Protein AF-A0A099L408-F1 (afdb_monomer)

Structure (mmCIF, N/CA/C/O backbone):
data_AF-A0A099L408-F1
#
_entry.id   AF-A0A099L408-F1
#
loop_
_atom_site.group_PDB
_atom_site.id
_atom_site.type_symbol
_atom_site.label_atom_id
_atom_site.label_alt_id
_atom_site.label_comp_id
_atom_site.label_asym_id
_atom_site.label_entity_id
_atom_site.label_seq_id
_atom_site.pdbx_PDB_ins_code
_atom_site.Cartn_x
_atom_site.Cartn_y
_atom_site.Cartn_z
_atom_site.occupancy
_atom_site.B_iso_or_equiv
_atom_site.auth_seq_id
_atom_site.auth_comp_id
_atom_site.auth_asym_id
_atom_site.auth_atom_id
_atom_site.pdbx_PDB_model_num
ATOM 1 N N . MET A 1 1 ? -39.340 -9.618 -31.036 1.00 50.22 1 MET A N 1
ATOM 2 C CA . MET A 1 1 ? -39.644 -10.259 -29.737 1.00 50.22 1 MET A CA 1
ATOM 3 C C . MET A 1 1 ? -39.497 -9.197 -28.669 1.00 50.22 1 MET A C 1
ATOM 5 O O . MET A 1 1 ? -38.422 -8.624 -28.552 1.00 50.22 1 MET A O 1
ATOM 9 N N . SER A 1 2 ? -40.602 -8.794 -28.045 1.00 60.97 2 SER A N 1
ATOM 10 C CA . SER A 1 2 ? -40.676 -7.548 -27.280 1.00 60.97 2 SER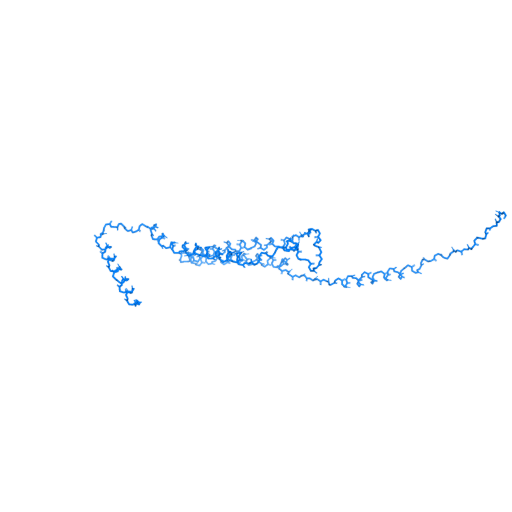 A CA 1
ATOM 11 C C . SER A 1 2 ? -40.118 -7.710 -25.864 1.00 60.97 2 SER A C 1
ATOM 13 O O . SER A 1 2 ? -40.412 -8.675 -25.169 1.00 60.97 2 SER A O 1
ATOM 15 N N . PHE A 1 3 ? -39.362 -6.706 -25.420 1.00 67.00 3 PHE A N 1
ATOM 16 C CA . PHE A 1 3 ? -38.877 -6.509 -24.046 1.00 67.00 3 PHE A CA 1
ATOM 17 C C . PHE A 1 3 ? -39.976 -6.717 -22.977 1.00 67.00 3 PHE A C 1
ATOM 19 O O . PHE A 1 3 ? -39.719 -7.227 -21.890 1.00 67.00 3 PHE A O 1
ATOM 26 N N . TRP A 1 4 ? -41.232 -6.430 -23.337 1.00 54.38 4 TRP A N 1
ATOM 27 C CA . TRP A 1 4 ? -42.428 -6.672 -22.527 1.00 54.38 4 TRP A CA 1
ATOM 28 C C . TRP A 1 4 ? -42.697 -8.149 -22.189 1.00 54.38 4 TRP A C 1
ATOM 30 O O . TRP A 1 4 ? -43.247 -8.426 -21.127 1.00 54.38 4 TRP A O 1
ATOM 40 N N . GLN A 1 5 ? -42.282 -9.095 -23.037 1.00 67.44 5 GLN A N 1
ATOM 41 C CA . GLN A 1 5 ? -42.415 -10.535 -22.778 1.00 67.44 5 GLN A CA 1
ATOM 42 C C . GLN A 1 5 ? -41.385 -11.042 -21.753 1.00 67.44 5 GLN A C 1
ATOM 44 O O . GLN A 1 5 ? -41.682 -11.946 -20.977 1.00 67.44 5 GLN A O 1
ATOM 49 N N . ALA A 1 6 ? -40.193 -10.437 -21.704 1.00 62.91 6 ALA A N 1
ATOM 50 C CA . ALA A 1 6 ? -39.161 -10.789 -20.728 1.00 62.91 6 ALA A CA 1
ATOM 51 C C . ALA A 1 6 ? -39.503 -10.266 -19.320 1.00 62.91 6 ALA A C 1
ATOM 53 O O . ALA A 1 6 ? -39.337 -10.981 -18.333 1.00 62.91 6 ALA A O 1
ATOM 54 N N . VAL A 1 7 ? -40.053 -9.049 -19.226 1.00 65.75 7 VAL A N 1
ATOM 55 C CA . VAL A 1 7 ? -40.463 -8.437 -17.949 1.00 65.75 7 VAL A CA 1
ATOM 56 C C . VAL A 1 7 ? -41.688 -9.135 -17.344 1.00 65.75 7 VAL A C 1
ATOM 58 O O . VAL A 1 7 ? -41.736 -9.339 -16.130 1.00 65.75 7 VAL A O 1
ATOM 61 N N . SER A 1 8 ? -42.665 -9.551 -18.162 1.00 63.91 8 SER A N 1
ATOM 62 C CA . SER A 1 8 ? -43.827 -10.301 -17.660 1.00 63.91 8 SER A CA 1
ATOM 63 C C . SER A 1 8 ? -43.440 -11.696 -17.166 1.00 63.91 8 SER A C 1
ATOM 65 O O . SER A 1 8 ? -43.925 -12.125 -16.117 1.00 63.91 8 SER A O 1
ATOM 67 N N . SER A 1 9 ? -42.512 -12.362 -17.863 1.00 61.84 9 SER A N 1
ATOM 68 C CA . SER A 1 9 ? -41.969 -13.647 -17.425 1.00 61.84 9 SER A CA 1
ATOM 69 C C . SER A 1 9 ? -41.233 -13.499 -16.093 1.00 61.84 9 SER A C 1
ATOM 71 O O . SER A 1 9 ? -41.526 -14.248 -15.168 1.00 61.84 9 SER A O 1
ATOM 73 N N . ALA A 1 10 ? -40.366 -12.491 -15.938 1.00 57.44 10 ALA A N 1
ATOM 74 C CA . ALA A 1 10 ? -39.623 -12.252 -14.696 1.00 57.44 10 ALA A CA 1
ATOM 75 C C . ALA A 1 10 ? -40.539 -11.985 -13.486 1.00 57.44 10 ALA A C 1
ATOM 77 O O . ALA A 1 10 ? -40.318 -12.529 -12.405 1.00 57.44 10 ALA A O 1
ATOM 78 N N . LYS A 1 11 ? -41.616 -11.208 -13.670 1.00 60.72 11 LYS A N 1
ATOM 79 C CA . LYS A 1 11 ? -42.594 -10.931 -12.604 1.00 60.72 11 LYS A CA 1
ATOM 80 C C . LYS A 1 11 ? -43.386 -12.182 -12.201 1.00 60.72 11 LYS A C 1
ATOM 82 O O . LYS A 1 11 ? -43.694 -12.357 -11.023 1.00 60.72 11 LYS A O 1
ATOM 87 N N . SER A 1 12 ? -43.690 -13.056 -13.165 1.00 59.69 12 SER A N 1
ATOM 88 C CA . SER A 1 12 ? -44.341 -14.349 -12.921 1.00 59.69 12 SER A CA 1
ATOM 89 C C . SER A 1 12 ? -43.435 -15.308 -12.153 1.00 59.69 12 SER A C 1
ATOM 91 O O . SER A 1 12 ? -43.912 -15.948 -11.221 1.00 59.69 12 SER A O 1
ATOM 93 N N . VAL A 1 13 ? -42.148 -15.402 -12.508 1.00 63.72 13 VAL A N 1
ATOM 94 C CA . VAL A 1 13 ? -41.211 -16.306 -11.817 1.00 63.72 13 VAL A CA 1
ATOM 95 C C . VAL A 1 13 ? -41.010 -15.852 -10.370 1.00 63.72 13 VAL A C 1
ATOM 97 O O . VAL A 1 13 ? -41.207 -16.649 -9.462 1.00 63.72 13 VAL A O 1
ATOM 100 N N . ALA A 1 14 ? -40.788 -14.551 -10.146 1.00 59.22 14 ALA A N 1
ATOM 101 C CA . ALA A 1 14 ? -40.626 -13.989 -8.804 1.00 59.22 14 ALA A CA 1
ATOM 102 C C . ALA A 1 14 ? -41.867 -14.184 -7.912 1.00 59.22 14 ALA A C 1
ATOM 104 O O . ALA A 1 14 ? -41.734 -14.427 -6.719 1.00 59.22 14 ALA A O 1
ATOM 105 N N . SER A 1 15 ? -43.077 -14.115 -8.481 1.00 57.84 15 SER A N 1
ATOM 106 C CA . SER A 1 15 ? -44.325 -14.334 -7.729 1.00 57.84 15 SER A CA 1
ATOM 107 C C . SER A 1 15 ? -44.532 -15.808 -7.355 1.00 57.84 15 SER A C 1
ATOM 109 O O . SER A 1 15 ? -45.048 -16.098 -6.278 1.00 57.84 15 SER A O 1
ATOM 111 N N . VAL A 1 16 ? -44.119 -16.737 -8.227 1.00 61.41 16 VAL A N 1
ATOM 112 C CA . VAL A 1 16 ? -44.162 -18.187 -7.969 1.00 61.41 16 VAL A CA 1
ATOM 113 C C . VAL A 1 16 ? -43.113 -18.585 -6.930 1.00 61.41 16 VAL A C 1
ATOM 115 O O . VAL A 1 16 ? -43.407 -19.401 -6.063 1.00 61.41 16 VAL A O 1
ATOM 118 N N . GLU A 1 17 ? -41.934 -17.965 -6.959 1.00 58.84 17 GLU A N 1
ATOM 119 C CA . GLU A 1 17 ? -40.880 -18.151 -5.955 1.00 58.84 17 GLU A CA 1
ATOM 120 C C . GLU A 1 17 ? -41.309 -17.608 -4.584 1.00 58.84 17 GLU A C 1
ATOM 122 O O . GLU A 1 17 ? -41.194 -18.310 -3.585 1.00 58.84 17 GLU A O 1
ATOM 127 N N . LEU A 1 18 ? -41.924 -16.417 -4.538 1.00 59.66 18 LEU A N 1
ATOM 128 C CA . LEU A 1 18 ? -42.464 -15.829 -3.304 1.00 59.66 18 LEU A CA 1
ATOM 129 C C . LEU A 1 18 ? -43.561 -16.706 -2.676 1.00 59.66 18 LEU A C 1
ATOM 131 O O . LEU A 1 18 ? -43.630 -16.853 -1.455 1.00 59.66 18 LEU A O 1
ATOM 135 N N . ALA A 1 19 ? -44.413 -17.302 -3.515 1.00 55.56 19 ALA A N 1
ATOM 136 C CA . ALA A 1 19 ? -45.456 -18.224 -3.080 1.00 55.56 19 ALA A CA 1
ATOM 137 C C . ALA A 1 19 ? -44.882 -19.585 -2.645 1.00 55.56 19 ALA A C 1
ATOM 139 O O . ALA A 1 19 ? -45.373 -20.160 -1.678 1.00 55.56 19 ALA A O 1
ATOM 140 N N . ALA A 1 20 ? -43.828 -20.084 -3.298 1.00 57.50 20 ALA A N 1
ATOM 141 C CA . ALA A 1 20 ? -43.150 -21.322 -2.910 1.00 57.50 20 ALA A CA 1
ATOM 142 C C . ALA A 1 20 ? -42.434 -21.189 -1.553 1.00 57.50 20 ALA A C 1
ATOM 144 O O . ALA A 1 20 ? -42.500 -22.109 -0.737 1.00 57.50 20 ALA A O 1
ATOM 145 N N . THR A 1 21 ? -41.844 -20.024 -1.268 1.00 56.25 21 THR A N 1
ATOM 146 C CA . THR A 1 21 ? -41.223 -19.709 0.031 1.00 56.25 21 THR A CA 1
ATOM 147 C C . THR A 1 21 ? -42.255 -19.612 1.162 1.00 56.25 21 THR A C 1
ATOM 149 O O . THR A 1 21 ? -41.961 -19.972 2.298 1.00 56.25 21 THR A O 1
ATOM 152 N N . ALA A 1 22 ? -43.497 -19.209 0.866 1.00 57.59 22 ALA A N 1
ATOM 153 C CA . ALA A 1 22 ? -44.578 -19.127 1.853 1.00 57.59 22 ALA A CA 1
ATOM 154 C C . ALA A 1 22 ? -45.210 -20.489 2.224 1.00 57.59 22 ALA A C 1
ATOM 156 O O . ALA A 1 22 ? -45.887 -20.590 3.246 1.00 57.59 22 ALA A O 1
ATOM 157 N N . VAL A 1 23 ? -45.006 -21.541 1.417 1.00 62.53 23 VAL A N 1
ATOM 158 C CA . VAL A 1 23 ? -45.629 -22.869 1.611 1.00 62.53 23 VAL A CA 1
ATOM 159 C C . VAL A 1 23 ? -44.816 -23.780 2.543 1.00 62.53 23 VAL A C 1
ATOM 161 O O . VAL A 1 23 ? -45.339 -24.790 3.013 1.00 62.53 23 VAL A O 1
ATOM 164 N N . ASN A 1 24 ? -43.575 -23.423 2.890 1.00 57.00 24 ASN A N 1
ATOM 165 C CA . ASN A 1 24 ? -42.743 -24.229 3.786 1.00 57.00 24 ASN A CA 1
ATOM 166 C C . ASN A 1 24 ? -42.222 -23.422 4.993 1.00 57.00 24 ASN A C 1
ATOM 168 O O . ASN A 1 24 ? -41.050 -23.052 5.029 1.00 57.00 24 ASN A O 1
ATOM 172 N N . PRO A 1 25 ? -43.062 -23.173 6.015 1.00 58.41 25 PRO A N 1
ATOM 173 C CA . PRO A 1 25 ? -42.679 -22.415 7.212 1.00 58.41 25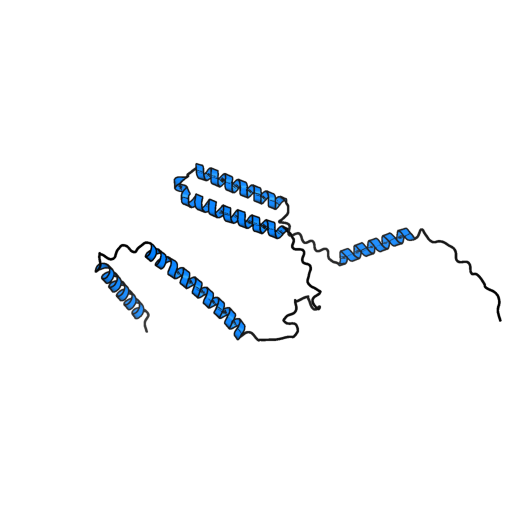 PRO A CA 1
ATOM 174 C C . PRO A 1 25 ? -41.673 -23.148 8.130 1.00 58.41 25 PRO A C 1
ATOM 176 O O . PRO A 1 25 ? -41.363 -22.653 9.208 1.00 58.41 25 PRO A O 1
ATOM 179 N N . LEU A 1 26 ? -41.173 -24.325 7.722 1.00 54.16 26 LEU A N 1
ATOM 180 C CA . LEU A 1 26 ? -40.109 -25.089 8.387 1.00 54.16 26 LEU A CA 1
ATOM 181 C C . LEU A 1 26 ? -38.786 -25.077 7.606 1.00 54.16 26 LEU A C 1
ATOM 183 O O . LEU A 1 26 ? -37.853 -25.792 7.980 1.00 54.16 26 LEU A O 1
ATOM 187 N N . ALA A 1 27 ? -38.685 -24.298 6.524 1.00 59.84 27 ALA A N 1
ATOM 188 C CA . ALA A 1 27 ? -37.396 -23.999 5.921 1.00 59.84 27 ALA A CA 1
ATOM 189 C C . ALA A 1 27 ? -36.592 -23.214 6.962 1.00 59.84 27 ALA A C 1
ATOM 191 O O . ALA A 1 27 ? -36.844 -22.033 7.180 1.00 59.84 27 ALA A O 1
ATOM 192 N N . GLY A 1 28 ? -35.714 -23.915 7.688 1.00 60.66 28 GLY A N 1
ATOM 193 C CA . GLY A 1 28 ? -34.869 -23.311 8.708 1.00 60.66 28 GLY A CA 1
ATOM 194 C C . GLY A 1 28 ? -34.215 -22.052 8.156 1.00 60.66 28 GLY A C 1
ATOM 195 O O . GLY A 1 28 ? -33.805 -22.048 6.994 1.00 60.66 28 GLY A O 1
ATOM 196 N N . GLU A 1 29 ? -34.174 -21.005 8.986 1.00 66.31 29 GLU A N 1
ATOM 197 C CA . GLU A 1 29 ? -33.457 -19.754 8.722 1.00 66.31 29 GLU A CA 1
ATOM 198 C C . GLU A 1 29 ? -32.211 -20.058 7.882 1.00 66.31 29 GLU A C 1
ATOM 200 O O . GLU A 1 29 ? -31.444 -20.944 8.289 1.00 66.31 29 GLU A O 1
ATOM 205 N N . PRO A 1 30 ? -32.031 -19.425 6.703 1.00 62.22 30 PRO A N 1
ATOM 206 C CA . PRO A 1 30 ? -30.906 -19.735 5.835 1.00 62.22 30 PRO A CA 1
ATOM 207 C C . PRO A 1 30 ? -29.652 -19.667 6.692 1.00 62.22 30 PRO A C 1
ATOM 209 O O . PRO A 1 30 ? -29.334 -18.621 7.257 1.00 62.22 30 PRO A O 1
ATOM 212 N N . SER A 1 31 ? -28.987 -20.814 6.867 1.00 72.00 31 SER A N 1
ATOM 213 C CA . SER A 1 31 ? -27.803 -20.886 7.713 1.00 72.00 31 SER A CA 1
ATOM 214 C C . SER A 1 31 ? -26.851 -19.790 7.248 1.00 72.00 31 SER A C 1
ATOM 216 O O . SER A 1 31 ? -26.696 -19.631 6.042 1.00 72.00 31 SER A O 1
ATOM 218 N N . ASN A 1 32 ? -26.227 -19.028 8.154 1.00 75.25 32 ASN A N 1
ATOM 219 C CA . ASN A 1 32 ? -25.363 -17.880 7.808 1.00 75.25 32 ASN A CA 1
ATOM 220 C C . ASN A 1 32 ? -24.384 -18.180 6.648 1.00 75.25 32 ASN A C 1
ATOM 222 O O . ASN A 1 32 ? -24.035 -17.308 5.865 1.00 75.25 32 ASN A O 1
ATOM 226 N N . THR A 1 33 ? -23.987 -19.445 6.490 1.00 76.06 33 THR A N 1
ATOM 227 C CA . THR A 1 33 ? -23.215 -19.966 5.356 1.00 76.06 33 THR A CA 1
ATOM 228 C C . THR A 1 33 ? -23.871 -19.784 3.981 1.00 76.06 33 THR A C 1
ATOM 230 O O . THR A 1 33 ? -23.166 -19.443 3.041 1.00 76.06 33 THR A O 1
ATOM 233 N N . GLN A 1 34 ? -25.181 -19.982 3.834 1.00 81.12 34 GLN A N 1
ATOM 234 C CA . GLN A 1 34 ? -25.915 -19.797 2.576 1.00 81.12 34 GLN A CA 1
ATOM 235 C C . GLN A 1 34 ? -25.950 -18.323 2.171 1.00 81.12 34 GLN A C 1
ATOM 237 O O . GLN A 1 34 ? -25.645 -17.999 1.029 1.00 81.12 34 GLN A O 1
ATOM 242 N N . GLN A 1 35 ? -26.197 -17.421 3.125 1.00 80.25 35 GLN A N 1
ATOM 243 C CA . GLN A 1 35 ? -26.145 -15.975 2.881 1.00 80.25 35 GLN A CA 1
ATOM 244 C C . GLN A 1 35 ? -24.740 -15.525 2.451 1.00 80.25 35 GLN A C 1
ATOM 246 O O . GLN A 1 35 ? -24.590 -14.754 1.503 1.00 80.25 35 GLN A O 1
ATOM 251 N N . LEU A 1 36 ? -23.693 -16.060 3.092 1.00 84.69 36 LEU A N 1
ATOM 252 C CA . LEU A 1 36 ? -22.306 -15.805 2.690 1.00 84.69 36 LEU A CA 1
ATOM 253 C C . LEU A 1 36 ? -22.011 -16.334 1.279 1.00 84.69 36 LEU A C 1
ATOM 255 O O . LEU A 1 36 ? -21.335 -15.660 0.505 1.00 84.69 36 LEU A O 1
ATOM 259 N N . ILE A 1 37 ? -22.517 -17.518 0.923 1.00 85.31 37 ILE A N 1
ATOM 260 C CA . ILE A 1 37 ? -22.342 -18.094 -0.417 1.00 85.31 37 ILE A CA 1
ATOM 261 C C . ILE A 1 37 ? -23.030 -17.220 -1.469 1.00 85.31 37 ILE A C 1
ATOM 263 O O . ILE A 1 37 ? -22.408 -16.903 -2.483 1.00 85.31 37 ILE A O 1
ATOM 267 N N . GLU A 1 38 ? -24.262 -16.777 -1.222 1.00 87.00 38 GLU A N 1
ATOM 268 C CA . GLU A 1 38 ? -24.994 -15.893 -2.135 1.00 87.00 38 GLU A CA 1
ATOM 269 C C . GLU A 1 38 ? -24.299 -14.539 -2.318 1.00 87.00 38 GLU A C 1
ATOM 271 O O . GLU A 1 38 ? -24.284 -13.999 -3.425 1.00 87.00 38 GLU A O 1
ATOM 276 N N . GLN A 1 39 ? -23.654 -14.012 -1.274 1.00 88.62 39 GLN A N 1
ATOM 277 C CA . GLN A 1 39 ? -22.902 -12.760 -1.356 1.00 88.62 39 GLN A CA 1
ATOM 278 C C . GLN A 1 39 ? -21.544 -12.916 -2.064 1.00 88.62 39 GLN A C 1
ATOM 280 O O . GLN A 1 39 ? -21.118 -12.019 -2.797 1.00 88.62 39 GLN A O 1
ATOM 285 N N . LEU A 1 40 ? -20.849 -14.040 -1.867 1.00 92.19 40 LEU A N 1
ATOM 286 C CA . LEU A 1 40 ? -19.528 -14.289 -2.458 1.00 92.19 40 LEU A CA 1
ATOM 287 C C . LEU A 1 40 ? -19.607 -14.791 -3.906 1.00 92.19 40 LEU A C 1
ATOM 289 O O . LEU A 1 40 ? -18.681 -14.555 -4.688 1.00 92.19 40 LEU A O 1
ATOM 293 N N . TRP A 1 41 ? -20.703 -15.453 -4.287 1.00 92.44 41 TRP A N 1
ATOM 294 C CA . TRP A 1 41 ? -20.885 -16.037 -5.616 1.00 92.44 41 TRP A CA 1
ATOM 295 C C . TRP A 1 41 ? -20.730 -15.019 -6.763 1.00 92.44 41 TRP A C 1
ATOM 297 O O . TRP A 1 41 ? -19.935 -15.280 -7.672 1.00 92.44 41 TRP A O 1
ATOM 307 N N . PRO A 1 42 ? -21.369 -13.830 -6.735 1.00 94.50 42 PRO A N 1
ATOM 308 C CA . PRO A 1 42 ? -21.188 -12.821 -7.777 1.00 94.50 42 PRO A CA 1
ATOM 309 C C . PRO A 1 42 ? -19.739 -12.338 -7.902 1.00 94.50 42 PRO A C 1
ATOM 311 O O . PRO A 1 42 ? -19.252 -12.131 -9.014 1.00 94.50 42 PRO A O 1
ATOM 314 N N . ILE A 1 43 ? -19.032 -12.192 -6.774 1.00 95.19 43 ILE A N 1
ATOM 315 C CA . ILE A 1 43 ? -17.634 -11.740 -6.739 1.00 95.19 43 ILE A CA 1
ATOM 316 C C . ILE A 1 43 ? -16.728 -12.791 -7.387 1.00 95.19 43 ILE A C 1
ATOM 318 O O . ILE A 1 43 ? -15.892 -12.458 -8.230 1.00 95.19 43 ILE A O 1
ATOM 322 N N . ALA A 1 44 ? -16.927 -14.066 -7.045 1.00 95.06 44 ALA A N 1
ATOM 323 C CA . ALA A 1 44 ? -16.176 -15.173 -7.627 1.00 95.06 44 ALA A CA 1
ATOM 324 C C . ALA A 1 44 ? -16.411 -15.281 -9.142 1.00 95.06 44 ALA A C 1
ATOM 326 O O . ALA A 1 44 ? -15.453 -15.379 -9.913 1.00 95.06 44 ALA A O 1
ATOM 327 N N . VAL A 1 45 ? -17.670 -15.194 -9.585 1.00 96.56 45 VAL A N 1
ATOM 328 C CA . VAL A 1 45 ? -18.025 -15.222 -11.012 1.00 96.56 45 VAL A CA 1
ATOM 329 C C . VAL A 1 45 ? -17.393 -14.047 -11.759 1.00 96.56 45 VAL A C 1
ATOM 331 O O . VAL A 1 45 ? -16.828 -14.246 -12.835 1.00 96.56 45 VAL A O 1
ATOM 334 N N . TYR A 1 46 ? -17.422 -12.840 -11.190 1.00 96.38 46 TYR A N 1
ATOM 335 C CA . TYR A 1 46 ? -16.790 -11.665 -11.792 1.00 96.38 46 TYR A CA 1
ATOM 336 C C . TYR A 1 46 ? -15.272 -11.838 -11.943 1.00 96.38 46 TYR A C 1
ATOM 338 O O . TYR A 1 46 ? -14.719 -11.560 -13.008 1.00 96.38 46 TYR A O 1
ATOM 346 N N . PHE A 1 47 ? -14.598 -12.357 -10.914 1.00 97.25 47 PHE A N 1
ATOM 347 C CA . PHE A 1 47 ? -13.161 -12.624 -10.965 1.00 97.25 47 PHE A CA 1
ATOM 348 C C . PHE A 1 47 ? -12.800 -13.649 -12.052 1.00 97.25 47 PHE A C 1
ATOM 350 O O . PHE A 1 47 ? -11.867 -13.436 -12.830 1.00 97.25 47 PHE A O 1
ATOM 357 N N . VAL A 1 48 ? -13.573 -14.734 -12.161 1.00 97.38 48 VAL A N 1
ATOM 358 C CA . VAL A 1 48 ? -13.393 -15.743 -13.217 1.00 97.38 48 VAL A CA 1
ATOM 359 C C . VAL A 1 48 ? -13.633 -15.136 -14.599 1.00 97.38 48 VAL A C 1
ATOM 361 O O . VAL A 1 48 ? -12.834 -15.359 -15.508 1.00 97.38 48 VAL A O 1
ATOM 364 N N . LEU A 1 49 ? -14.683 -14.330 -14.761 1.00 97.69 49 LEU A N 1
ATOM 365 C CA . LEU A 1 49 ? -14.984 -13.657 -16.022 1.00 97.69 49 LEU A CA 1
ATOM 366 C C . LEU A 1 49 ? -13.837 -12.733 -16.457 1.00 97.69 49 LEU A C 1
ATOM 368 O O . LEU A 1 49 ? -13.452 -12.756 -17.627 1.00 97.69 49 LEU A O 1
ATOM 372 N N . LEU A 1 50 ? -13.254 -11.969 -15.527 1.00 97.81 50 LEU A N 1
ATOM 373 C CA . LEU A 1 50 ? -12.080 -11.134 -15.793 1.00 97.81 50 LEU A CA 1
ATOM 374 C C . LEU A 1 50 ? -10.878 -11.968 -16.245 1.00 97.81 50 LEU A C 1
ATOM 376 O O . LEU A 1 50 ? -10.241 -11.627 -17.241 1.00 97.81 50 LEU A O 1
ATOM 380 N N . MET A 1 51 ? -10.585 -13.075 -15.559 1.00 97.81 51 MET A N 1
ATOM 381 C CA . MET A 1 51 ? -9.484 -13.969 -15.936 1.00 97.81 51 MET A CA 1
ATOM 382 C C . MET A 1 51 ? -9.688 -14.574 -17.329 1.00 97.81 51 MET A C 1
ATOM 384 O O . MET A 1 51 ? -8.751 -14.606 -18.127 1.00 97.81 51 MET A O 1
ATOM 388 N N . VAL A 1 52 ? -10.913 -14.999 -17.652 1.00 97.81 52 VAL A N 1
ATOM 389 C CA . VAL A 1 52 ? -11.265 -15.517 -18.982 1.00 97.81 52 VAL A CA 1
ATOM 390 C C . VAL A 1 52 ? -11.115 -14.431 -20.044 1.00 97.81 52 VAL A C 1
ATOM 392 O O . VAL A 1 52 ? -10.504 -14.677 -21.082 1.00 97.81 52 VAL A O 1
ATOM 395 N N . LEU A 1 53 ? -11.613 -13.220 -19.791 1.00 97.69 53 LEU A N 1
ATOM 396 C CA . LEU A 1 53 ? -11.497 -12.103 -20.726 1.00 97.69 53 LEU A CA 1
ATOM 397 C C . LEU A 1 53 ? -10.031 -11.734 -20.995 1.00 97.69 53 LEU A C 1
ATOM 399 O O . LEU A 1 53 ? -9.647 -11.565 -22.154 1.00 97.69 53 LEU A O 1
ATOM 403 N N . LEU A 1 54 ? -9.204 -11.656 -19.947 1.00 97.62 54 LEU A N 1
ATOM 404 C CA . LEU A 1 54 ? -7.764 -11.424 -20.073 1.00 97.62 54 LEU A CA 1
ATOM 405 C C . LEU A 1 54 ? -7.101 -12.534 -20.894 1.00 97.62 54 LEU A C 1
ATOM 407 O O . LEU A 1 54 ? -6.367 -12.241 -21.838 1.00 97.62 54 LEU A O 1
ATOM 411 N N . ALA A 1 55 ? -7.399 -13.800 -20.597 1.00 96.81 55 ALA A N 1
ATOM 412 C CA . ALA A 1 55 ? -6.862 -14.936 -21.339 1.00 96.81 55 ALA A CA 1
ATOM 413 C C . ALA A 1 55 ? -7.276 -14.911 -22.819 1.00 96.81 55 ALA A C 1
ATOM 415 O O . ALA A 1 55 ? -6.440 -15.165 -23.686 1.00 96.81 55 ALA A O 1
ATOM 416 N N . ILE A 1 56 ? -8.528 -14.554 -23.126 1.00 97.12 56 ILE A N 1
ATOM 417 C CA . ILE A 1 56 ? -9.011 -14.396 -24.504 1.00 97.12 56 ILE A CA 1
ATOM 418 C C . ILE A 1 56 ? -8.279 -13.247 -25.195 1.00 97.12 56 ILE A C 1
ATOM 420 O O . ILE A 1 56 ? -7.813 -13.438 -26.313 1.00 97.12 56 ILE A O 1
ATOM 424 N N . MET A 1 57 ? -8.121 -12.081 -24.560 1.00 96.19 57 MET A N 1
ATOM 425 C CA . MET A 1 57 ? -7.382 -10.963 -25.162 1.00 96.19 57 MET A CA 1
ATOM 426 C C . MET A 1 57 ? -5.922 -11.323 -25.443 1.00 96.19 57 MET A C 1
ATOM 428 O O . MET A 1 57 ? -5.431 -11.063 -26.543 1.00 96.19 57 MET A O 1
ATOM 432 N N . LEU A 1 58 ? -5.233 -11.946 -24.484 1.00 95.19 58 LEU A N 1
ATOM 433 C CA . LEU A 1 58 ? -3.850 -12.390 -24.662 1.00 95.19 58 LEU A CA 1
ATOM 434 C C . LEU A 1 58 ? -3.756 -13.481 -25.738 1.00 95.19 58 LEU A C 1
ATOM 436 O O . LEU A 1 58 ? -2.871 -13.426 -26.592 1.00 95.19 58 LEU A O 1
ATOM 440 N N . GLY A 1 59 ? -4.682 -14.441 -25.734 1.00 93.81 59 GLY A N 1
ATOM 441 C CA . GLY A 1 59 ? -4.747 -15.526 -26.710 1.00 93.81 59 GLY A CA 1
ATOM 442 C C . GLY A 1 59 ? -5.035 -15.029 -28.124 1.00 93.81 59 GLY A C 1
ATOM 443 O O . GLY A 1 59 ? -4.368 -15.446 -29.069 1.00 93.81 59 GLY A O 1
ATOM 444 N N . LEU A 1 60 ? -5.968 -14.089 -28.277 1.00 92.62 60 LEU A N 1
ATOM 445 C CA . LEU A 1 60 ? -6.314 -13.480 -29.558 1.00 92.62 60 LEU A CA 1
ATOM 446 C C . LEU A 1 60 ? -5.169 -12.599 -30.068 1.00 92.62 60 LEU A C 1
ATOM 448 O O . LEU A 1 60 ? -4.808 -12.692 -31.236 1.00 92.62 60 LEU A O 1
ATOM 452 N N . SER A 1 61 ? -4.534 -11.821 -29.188 1.00 91.69 61 SER A N 1
ATOM 453 C CA . SER A 1 61 ? -3.318 -11.062 -29.508 1.00 91.69 61 SER A CA 1
ATOM 454 C C . SER A 1 61 ? -2.187 -11.979 -29.987 1.00 91.69 61 SER A C 1
ATOM 456 O O . SER A 1 61 ? -1.539 -11.700 -30.993 1.00 91.69 61 SER A O 1
ATOM 458 N N . TYR A 1 62 ? -1.994 -13.128 -29.333 1.00 88.88 62 TYR A N 1
ATOM 459 C CA . TYR A 1 62 ? -1.004 -14.123 -29.744 1.00 88.88 62 TYR A CA 1
ATOM 460 C C . TYR A 1 62 ? -1.362 -14.828 -31.066 1.00 88.88 62 TYR A C 1
ATOM 462 O O . TYR A 1 62 ? -0.471 -15.122 -31.864 1.00 88.88 62 TYR A O 1
ATOM 470 N N . ALA A 1 63 ? -2.647 -15.108 -31.306 1.00 89.12 63 ALA A N 1
ATOM 471 C CA . ALA A 1 63 ? -3.118 -15.810 -32.500 1.00 89.12 63 ALA A CA 1
ATOM 472 C C . ALA A 1 63 ? -3.147 -14.915 -33.750 1.00 89.12 63 ALA A C 1
ATOM 474 O O . ALA A 1 63 ? -2.750 -15.363 -34.826 1.00 89.12 63 ALA A O 1
ATOM 475 N N . LEU A 1 64 ? -3.605 -13.666 -33.614 1.00 88.06 64 LEU A N 1
ATOM 476 C CA . LEU A 1 64 ? -3.683 -12.685 -34.705 1.00 88.06 64 LEU A CA 1
ATOM 477 C C . LEU A 1 64 ? -2.365 -11.918 -34.889 1.00 88.06 64 LEU A C 1
ATOM 479 O O . LEU A 1 64 ? -2.139 -11.322 -35.942 1.00 88.06 64 LEU A O 1
ATOM 483 N N . GLY A 1 65 ? -1.493 -11.920 -33.878 1.00 84.25 65 GLY A N 1
ATOM 484 C CA . GLY A 1 65 ? -0.193 -11.268 -33.928 1.00 84.25 65 GLY A CA 1
ATOM 485 C C . GLY A 1 65 ? 0.706 -11.880 -35.011 1.00 84.25 65 GLY A C 1
ATOM 486 O O . GLY A 1 65 ? 0.877 -13.102 -35.058 1.00 84.25 65 GLY A O 1
ATOM 487 N N . PRO A 1 66 ? 1.332 -11.067 -35.881 1.00 76.62 66 PRO A N 1
ATOM 488 C CA . PRO A 1 66 ? 2.241 -11.584 -36.893 1.00 76.62 66 PRO A CA 1
ATOM 489 C C . PRO A 1 66 ? 3.437 -12.263 -36.216 1.00 76.62 66 PRO A C 1
ATOM 491 O O . PRO A 1 66 ? 4.240 -11.615 -35.541 1.00 76.62 66 PRO A O 1
ATOM 494 N N . LYS A 1 67 ? 3.592 -13.576 -36.429 1.00 69.19 67 LYS A N 1
ATOM 495 C CA . LYS A 1 67 ? 4.757 -14.364 -35.988 1.00 69.19 67 LYS A CA 1
ATOM 496 C C . LYS A 1 67 ? 5.997 -13.999 -36.813 1.00 69.19 67 LYS A C 1
ATOM 498 O O . LYS A 1 67 ? 6.490 -14.784 -37.618 1.00 69.19 67 LYS A O 1
ATOM 503 N N . THR A 1 68 ? 6.511 -12.786 -36.637 1.00 62.38 68 THR A N 1
ATOM 504 C CA . THR A 1 68 ? 7.756 -12.344 -37.270 1.00 62.38 68 THR A CA 1
ATOM 505 C C . THR A 1 68 ? 8.949 -12.848 -36.458 1.00 62.38 68 THR A C 1
ATOM 507 O O . THR A 1 68 ? 9.278 -12.343 -35.387 1.00 62.38 68 THR A O 1
ATOM 510 N N . ARG A 1 69 ? 9.591 -13.909 -36.950 1.00 58.62 69 ARG A N 1
ATOM 511 C CA . ARG A 1 69 ? 10.784 -14.505 -36.337 1.00 58.62 69 ARG A CA 1
ATOM 512 C C . ARG A 1 69 ? 12.026 -13.876 -36.978 1.00 58.62 69 ARG A C 1
ATOM 514 O O . ARG A 1 69 ? 12.621 -14.466 -37.876 1.00 58.62 69 ARG A O 1
ATOM 521 N N . ARG A 1 70 ? 12.397 -12.648 -36.591 1.00 59.41 70 ARG A N 1
ATOM 522 C CA . ARG A 1 70 ? 13.654 -12.033 -37.066 1.00 59.41 70 ARG A CA 1
ATOM 523 C C . ARG A 1 70 ? 14.817 -12.448 -36.167 1.00 59.41 70 ARG A C 1
ATOM 525 O O . ARG A 1 70 ? 14.667 -12.614 -34.961 1.00 59.41 70 ARG A O 1
ATOM 532 N N . ARG A 1 71 ? 16.007 -12.568 -36.759 1.00 57.69 71 ARG A N 1
ATOM 533 C CA . ARG A 1 71 ? 17.254 -13.016 -36.105 1.00 57.69 71 ARG A CA 1
ATOM 534 C C . ARG A 1 71 ? 17.677 -12.166 -34.890 1.00 57.69 71 ARG A C 1
ATOM 536 O O . ARG A 1 71 ? 18.427 -12.651 -34.057 1.00 57.69 71 ARG A O 1
ATOM 543 N N . HIS A 1 72 ? 17.152 -10.944 -34.771 1.00 56.44 72 HIS A N 1
ATOM 544 C CA . HIS A 1 72 ? 17.407 -9.999 -33.674 1.00 56.44 72 HIS A CA 1
ATOM 545 C C . HIS A 1 72 ? 16.190 -9.774 -32.755 1.00 56.44 72 HIS A C 1
ATOM 547 O O . HIS A 1 72 ? 16.220 -8.906 -31.893 1.00 56.44 72 HIS A O 1
ATOM 553 N N . THR A 1 73 ? 15.101 -10.537 -32.919 1.00 60.19 73 THR A N 1
ATOM 554 C CA . THR A 1 73 ? 13.883 -10.380 -32.099 1.00 60.19 73 THR A CA 1
ATOM 555 C C . THR A 1 73 ? 14.095 -10.796 -30.636 1.00 60.19 73 THR A C 1
ATOM 557 O O . THR A 1 73 ? 13.359 -10.348 -29.766 1.00 60.19 73 THR A O 1
ATOM 560 N N . HIS A 1 74 ? 15.106 -11.621 -30.347 1.00 68.31 74 HIS A N 1
ATOM 561 C CA . HIS A 1 74 ? 15.394 -12.132 -28.999 1.00 68.31 74 HIS A CA 1
ATOM 562 C C . HIS A 1 74 ? 16.653 -11.526 -28.359 1.00 68.31 74 HIS A C 1
ATOM 564 O O . HIS A 1 74 ? 17.093 -12.004 -27.317 1.00 68.31 74 HIS A O 1
ATOM 570 N N . THR A 1 75 ? 17.253 -10.504 -28.973 1.00 70.88 75 THR A N 1
ATOM 571 C CA . THR A 1 75 ? 18.415 -9.805 -28.406 1.00 70.88 75 THR A CA 1
ATOM 572 C C . THR A 1 75 ? 17.959 -8.541 -27.675 1.00 70.88 75 THR A C 1
ATOM 574 O O . THR A 1 75 ? 17.147 -7.807 -28.246 1.00 70.88 75 THR A O 1
ATOM 577 N N . PRO A 1 76 ? 18.461 -8.256 -26.456 1.00 73.69 76 PRO A N 1
ATOM 578 C CA . PRO A 1 76 ? 18.180 -7.004 -25.757 1.00 73.69 76 PRO A CA 1
ATOM 579 C C . PRO A 1 76 ? 18.450 -5.789 -26.652 1.00 73.69 76 PRO A C 1
ATOM 581 O O . PRO A 1 76 ? 19.443 -5.749 -27.379 1.00 73.69 76 PRO A O 1
ATOM 584 N N . TYR A 1 77 ? 17.541 -4.814 -26.633 1.00 71.00 77 TYR A N 1
ATOM 585 C CA . TYR A 1 77 ? 17.662 -3.608 -27.446 1.00 71.00 77 TYR A CA 1
ATOM 586 C C . TYR A 1 77 ? 18.707 -2.663 -26.838 1.00 71.00 77 TYR A C 1
ATOM 588 O O . TYR A 1 77 ? 18.452 -2.044 -25.809 1.00 71.00 77 TYR A O 1
ATOM 596 N N . GLU A 1 78 ? 19.860 -2.518 -27.493 1.00 72.00 78 GLU A N 1
ATOM 597 C CA . GLU A 1 78 ? 20.923 -1.580 -27.096 1.00 72.00 78 GLU A CA 1
ATOM 598 C C . GLU A 1 78 ? 21.224 -0.554 -28.202 1.00 72.00 78 GLU A C 1
ATOM 600 O O . GLU A 1 78 ? 22.347 -0.424 -28.674 1.00 72.00 78 GLU A O 1
ATOM 605 N N . SER A 1 79 ? 20.209 0.194 -28.655 1.00 74.25 79 SER A N 1
ATOM 606 C CA . SER A 1 79 ? 20.385 1.369 -29.538 1.00 74.25 79 SER A CA 1
ATOM 607 C C . SER A 1 79 ? 21.208 1.134 -30.824 1.00 74.25 79 SER A C 1
ATOM 609 O O . SER A 1 79 ? 21.839 2.057 -31.334 1.00 74.25 79 SER A O 1
ATOM 611 N N . GLY A 1 80 ? 21.186 -0.085 -31.375 1.00 72.06 80 GLY A N 1
ATOM 612 C CA . GLY A 1 80 ? 21.849 -0.432 -32.641 1.00 72.06 80 GLY A CA 1
ATOM 613 C C . GLY A 1 80 ? 23.216 -1.114 -32.518 1.00 72.06 80 GLY A C 1
ATOM 614 O O . GLY A 1 80 ? 23.812 -1.417 -33.551 1.00 72.06 80 GLY A O 1
ATOM 615 N N . ILE A 1 81 ? 23.699 -1.399 -31.304 1.00 71.06 81 ILE A N 1
ATOM 616 C CA . ILE A 1 81 ? 24.903 -2.214 -31.077 1.00 71.06 81 ILE A CA 1
ATOM 617 C C . ILE A 1 81 ? 24.545 -3.600 -30.525 1.00 71.06 81 ILE A C 1
ATOM 619 O O . ILE A 1 81 ? 23.462 -3.810 -29.979 1.00 71.06 81 ILE A O 1
ATOM 623 N N . VAL A 1 82 ? 25.438 -4.574 -30.725 1.00 68.94 82 VAL A N 1
ATOM 624 C CA . VAL A 1 82 ? 25.292 -5.916 -30.143 1.00 68.94 82 VAL A CA 1
ATOM 625 C C . VAL A 1 82 ? 25.415 -5.782 -28.631 1.00 68.94 82 VAL A C 1
ATOM 627 O O . VAL A 1 82 ? 26.367 -5.158 -28.169 1.00 68.94 82 VAL A O 1
ATOM 630 N N . ALA A 1 83 ? 24.451 -6.352 -27.901 1.00 65.88 83 ALA A N 1
ATOM 631 C CA . ALA A 1 83 ? 24.377 -6.222 -26.454 1.00 65.88 83 ALA A CA 1
ATOM 632 C C . ALA A 1 83 ? 25.713 -6.602 -25.803 1.00 65.88 83 ALA A C 1
ATOM 634 O O . ALA A 1 83 ? 26.221 -7.704 -26.038 1.00 65.88 83 ALA A O 1
ATOM 635 N N . ALA A 1 84 ? 26.289 -5.681 -25.030 1.00 63.81 84 ALA A N 1
ATOM 636 C CA . ALA A 1 84 ? 27.491 -5.964 -24.258 1.00 63.81 84 ALA A CA 1
ATOM 637 C C . ALA A 1 84 ? 27.167 -6.968 -23.136 1.00 63.81 84 ALA A C 1
ATOM 639 O O . ALA A 1 84 ? 26.037 -7.016 -22.645 1.00 63.81 84 ALA A O 1
ATOM 640 N N . ASP A 1 85 ? 28.154 -7.787 -22.751 1.00 66.19 85 ASP A N 1
ATOM 641 C CA . ASP A 1 85 ? 28.012 -8.809 -21.708 1.00 66.19 85 ASP A CA 1
ATOM 642 C C . ASP A 1 85 ? 27.250 -8.298 -20.478 1.00 66.19 85 ASP A C 1
ATOM 644 O O . ASP A 1 85 ? 27.446 -7.164 -20.034 1.00 66.19 85 ASP A O 1
ATOM 648 N N . ALA A 1 86 ? 26.393 -9.180 -19.945 1.00 66.12 86 ALA A N 1
ATOM 649 C CA . ALA A 1 86 ? 25.375 -8.925 -18.929 1.00 66.12 86 ALA A CA 1
ATOM 650 C C . ALA A 1 86 ? 25.706 -7.746 -17.991 1.00 66.12 86 ALA A C 1
ATOM 652 O O . ALA A 1 86 ? 26.717 -7.797 -17.272 1.00 66.12 86 ALA A O 1
ATOM 653 N N . PRO A 1 87 ? 24.855 -6.701 -17.933 1.00 64.50 87 PRO A N 1
ATOM 654 C CA . PRO A 1 87 ? 25.118 -5.559 -17.079 1.00 64.50 87 PRO A CA 1
ATOM 655 C C . PRO A 1 87 ? 25.227 -6.044 -15.635 1.00 64.50 87 PRO A C 1
ATOM 657 O O . PRO A 1 87 ? 24.286 -6.612 -15.077 1.00 64.50 87 PRO A O 1
ATOM 660 N N . LYS A 1 88 ? 26.384 -5.802 -15.011 1.00 65.50 88 LYS A N 1
ATOM 661 C CA . LYS A 1 88 ? 26.590 -5.995 -13.570 1.00 65.50 88 LYS A CA 1
ATOM 662 C C . LYS A 1 88 ? 25.802 -4.909 -12.834 1.00 65.50 88 LYS A C 1
ATOM 664 O O . LYS A 1 88 ? 26.377 -3.943 -12.332 1.00 65.50 88 LYS A O 1
ATOM 669 N N . SER A 1 89 ? 24.475 -5.024 -12.856 1.00 63.31 89 SER A N 1
ATOM 670 C CA . SER A 1 89 ? 23.569 -4.089 -12.203 1.00 63.31 89 SER A CA 1
ATOM 671 C C . SER A 1 89 ? 23.803 -4.179 -10.705 1.00 63.31 89 SER A C 1
ATOM 673 O O . SER A 1 89 ? 23.555 -5.202 -10.067 1.00 63.31 89 SER A O 1
ATOM 675 N N . ARG A 1 90 ? 24.351 -3.106 -10.144 1.00 64.38 90 ARG A N 1
ATOM 676 C CA . ARG A 1 90 ? 24.516 -2.961 -8.702 1.00 64.38 90 ARG A CA 1
ATOM 677 C C . ARG A 1 90 ? 23.154 -2.519 -8.195 1.00 64.38 90 ARG A C 1
ATOM 679 O O . ARG A 1 90 ? 22.830 -1.336 -8.274 1.00 64.38 90 ARG A O 1
ATOM 686 N N . PHE A 1 91 ? 22.329 -3.473 -7.769 1.00 61.31 91 PHE A N 1
ATOM 687 C CA . PHE A 1 91 ? 21.040 -3.158 -7.163 1.00 61.31 91 PHE A CA 1
ATOM 688 C C . PHE A 1 91 ? 21.291 -2.243 -5.965 1.00 61.31 91 PHE A C 1
ATOM 690 O O . PHE A 1 91 ? 21.949 -2.621 -4.997 1.00 61.31 91 PHE A O 1
ATOM 697 N N . THR A 1 92 ? 20.845 -0.993 -6.073 1.00 67.69 92 THR A N 1
ATOM 698 C CA . THR A 1 92 ? 21.008 -0.027 -4.993 1.00 67.69 92 THR A CA 1
ATOM 699 C C . THR A 1 92 ? 20.079 -0.432 -3.848 1.00 67.69 92 THR A C 1
ATOM 701 O O . THR A 1 92 ? 18.892 -0.674 -4.066 1.00 67.69 92 THR A O 1
ATOM 704 N N . ASN A 1 93 ? 20.606 -0.516 -2.624 1.00 70.94 93 ASN A N 1
ATOM 705 C CA . ASN A 1 93 ? 19.851 -0.983 -1.450 1.00 70.94 93 ASN A CA 1
ATOM 706 C C . ASN A 1 93 ? 18.678 -0.048 -1.068 1.00 70.94 93 ASN A C 1
ATOM 708 O O . ASN A 1 93 ? 17.834 -0.381 -0.246 1.00 70.94 93 ASN A O 1
ATOM 712 N N . HIS A 1 94 ? 18.592 1.133 -1.682 1.00 76.31 94 HIS A N 1
ATOM 713 C CA . HIS A 1 94 ? 17.551 2.120 -1.405 1.00 76.31 94 HIS A CA 1
ATOM 714 C C . HIS A 1 94 ? 16.140 1.610 -1.745 1.00 76.31 94 HIS A C 1
ATOM 716 O O . HIS A 1 94 ? 15.197 1.951 -1.039 1.00 76.31 94 HIS A O 1
ATOM 722 N N . PHE A 1 95 ? 15.985 0.736 -2.751 1.00 79.06 95 PHE A N 1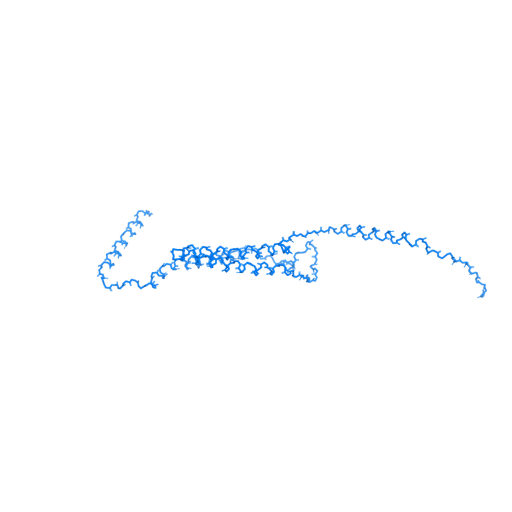
ATOM 723 C CA . PHE A 1 95 ? 14.676 0.157 -3.095 1.00 79.06 95 PHE A CA 1
ATOM 724 C C . PHE A 1 95 ? 14.102 -0.744 -1.994 1.00 79.06 95 PHE A C 1
ATOM 726 O O . PHE A 1 95 ? 12.889 -0.792 -1.801 1.00 79.06 95 PHE A O 1
ATOM 733 N N . PHE A 1 96 ? 14.969 -1.418 -1.239 1.00 84.81 96 PHE A N 1
ATOM 734 C CA . PHE A 1 96 ? 14.565 -2.305 -0.152 1.00 84.81 96 PHE A CA 1
ATOM 735 C C . PHE A 1 96 ? 13.980 -1.536 1.038 1.00 84.81 96 PHE A C 1
ATOM 737 O O . PHE A 1 96 ? 12.969 -1.952 1.601 1.00 84.81 96 PHE A O 1
ATOM 744 N N . LEU A 1 97 ? 14.561 -0.377 1.373 1.00 85.06 97 LEU A N 1
ATOM 745 C CA . LEU A 1 97 ? 14.065 0.479 2.455 1.00 85.06 97 LEU A CA 1
ATOM 746 C C . LEU A 1 97 ? 12.624 0.943 2.200 1.00 85.06 97 LEU A C 1
ATOM 748 O O . LEU A 1 97 ? 11.822 0.971 3.129 1.00 85.06 97 LEU A O 1
ATOM 752 N N . TYR A 1 98 ? 12.267 1.236 0.945 1.00 83.62 98 TYR A N 1
ATOM 753 C CA . TYR A 1 98 ? 10.886 1.567 0.584 1.00 83.62 98 TYR A CA 1
ATOM 754 C C . TYR A 1 98 ? 9.931 0.395 0.684 1.00 83.62 98 TYR A C 1
ATOM 756 O O . TYR A 1 98 ? 8.805 0.584 1.127 1.00 83.62 98 TYR A O 1
ATOM 764 N N . ALA A 1 99 ? 10.365 -0.795 0.267 1.00 90.19 99 ALA A N 1
ATOM 765 C CA . ALA A 1 99 ? 9.528 -1.984 0.323 1.00 90.19 99 ALA A CA 1
ATOM 766 C C . ALA A 1 99 ? 9.166 -2.323 1.775 1.00 90.19 99 ALA A C 1
ATOM 768 O O . ALA A 1 99 ? 7.992 -2.504 2.084 1.00 90.19 99 ALA A O 1
ATOM 769 N N . ILE A 1 100 ? 10.152 -2.325 2.679 1.00 89.81 100 ILE A N 1
ATOM 770 C CA . ILE A 1 100 ? 9.896 -2.545 4.109 1.00 89.81 100 ILE A CA 1
ATOM 771 C C . ILE A 1 100 ? 9.027 -1.431 4.690 1.00 89.81 100 ILE A C 1
ATOM 773 O O . ILE A 1 100 ? 8.072 -1.725 5.403 1.00 89.81 100 ILE A O 1
ATOM 777 N N . PHE A 1 101 ? 9.325 -0.166 4.382 1.00 87.81 101 PHE A N 1
ATOM 778 C CA . PHE A 1 101 ? 8.522 0.953 4.874 1.00 87.81 101 PHE A CA 1
ATOM 779 C C . PHE A 1 101 ? 7.062 0.861 4.408 1.00 87.81 101 PHE A C 1
ATOM 781 O O . PHE A 1 101 ? 6.160 1.097 5.204 1.00 87.81 101 PHE A O 1
ATOM 788 N N . PHE A 1 102 ? 6.824 0.472 3.151 1.00 89.31 102 PHE A N 1
ATOM 789 C CA . PHE A 1 102 ? 5.480 0.268 2.617 1.00 89.31 102 PHE A CA 1
ATOM 790 C C . PHE A 1 102 ? 4.743 -0.850 3.353 1.00 89.31 102 PHE A C 1
ATOM 792 O O . PHE A 1 102 ? 3.603 -0.646 3.740 1.00 89.31 102 PHE A O 1
ATOM 799 N N . VAL A 1 103 ? 5.398 -1.988 3.605 1.00 93.88 103 VAL A N 1
ATOM 800 C CA . VAL A 1 103 ? 4.790 -3.103 4.353 1.00 93.88 103 VAL A CA 1
ATOM 801 C C . VAL A 1 103 ? 4.427 -2.687 5.778 1.00 93.88 103 VAL A C 1
ATOM 803 O O . VAL A 1 103 ? 3.341 -3.015 6.244 1.00 93.88 103 VAL A O 1
ATOM 806 N N . ILE A 1 104 ? 5.308 -1.955 6.466 1.00 91.94 104 ILE A N 1
ATOM 807 C CA . ILE A 1 104 ? 5.022 -1.450 7.815 1.00 91.94 104 ILE A CA 1
ATOM 808 C C . ILE A 1 104 ? 3.848 -0.471 7.758 1.00 91.94 104 ILE A C 1
ATOM 810 O O . ILE A 1 104 ? 2.881 -0.654 8.479 1.00 91.94 104 ILE A O 1
ATOM 814 N N . PHE A 1 105 ? 3.884 0.523 6.868 1.00 90.88 105 PHE A N 1
ATOM 815 C CA . PHE A 1 105 ? 2.801 1.496 6.731 1.00 90.88 105 PHE A CA 1
ATOM 816 C C . PHE A 1 105 ? 1.453 0.840 6.382 1.00 90.88 105 PHE A C 1
ATOM 818 O O . PHE A 1 105 ? 0.438 1.194 6.973 1.00 90.88 105 PHE A O 1
ATOM 825 N N . ASP A 1 106 ? 1.439 -0.141 5.477 1.00 94.19 106 ASP A N 1
ATOM 826 C CA . ASP A 1 106 ? 0.243 -0.908 5.104 1.00 94.19 106 ASP A CA 1
ATOM 827 C C . ASP A 1 106 ? -0.332 -1.669 6.310 1.00 94.19 106 ASP A C 1
ATOM 829 O O . ASP A 1 106 ? -1.520 -1.561 6.624 1.00 94.19 106 ASP A O 1
ATOM 833 N N . LEU A 1 107 ? 0.537 -2.335 7.074 1.00 94.94 107 LEU A N 1
ATOM 834 C CA . LEU A 1 107 ? 0.168 -3.039 8.301 1.00 94.94 107 LEU A CA 1
ATOM 835 C C . LEU A 1 107 ? -0.362 -2.094 9.394 1.00 94.94 107 LEU A C 1
ATOM 837 O O . LEU A 1 107 ? -1.184 -2.470 10.223 1.00 94.94 107 LEU A O 1
ATOM 841 N N . GLU A 1 108 ? 0.045 -0.838 9.385 1.00 94.44 108 GLU A N 1
ATOM 842 C CA . GLU A 1 108 ? -0.433 0.141 10.353 1.00 94.44 108 GLU A CA 1
ATOM 843 C C . GLU A 1 108 ? -1.821 0.674 9.958 1.00 94.44 108 GLU A C 1
ATOM 845 O O . GLU A 1 108 ? -2.679 0.910 10.814 1.00 94.44 108 GLU A O 1
ATOM 850 N N . THR A 1 109 ? -2.121 0.758 8.658 1.00 93.94 109 THR A N 1
ATOM 851 C CA . THR A 1 109 ? -3.474 1.121 8.211 1.00 93.94 109 THR A CA 1
ATOM 852 C C . THR A 1 109 ? -4.530 0.078 8.577 1.00 93.94 109 THR A C 1
ATOM 854 O O . THR A 1 109 ? -5.646 0.468 8.920 1.00 93.94 109 THR A O 1
ATOM 857 N N . ILE A 1 110 ? -4.202 -1.224 8.594 1.00 95.94 110 ILE A N 1
ATOM 858 C CA . ILE A 1 110 ? -5.162 -2.248 9.047 1.00 95.94 110 ILE A CA 1
ATOM 859 C C . ILE A 1 110 ? -5.469 -2.110 10.546 1.00 95.94 110 ILE A C 1
ATOM 861 O O . ILE A 1 110 ? -6.618 -2.294 10.946 1.00 95.94 110 ILE A O 1
ATOM 865 N N . PHE A 1 111 ? -4.495 -1.702 11.368 1.00 92.38 111 PHE A N 1
ATOM 866 C CA . PHE A 1 111 ? -4.738 -1.409 12.783 1.00 92.38 111 PHE A CA 1
ATOM 867 C C . PHE A 1 111 ? -5.607 -0.167 12.978 1.00 92.38 111 PHE A C 1
ATOM 869 O O . PHE A 1 111 ? -6.543 -0.197 13.778 1.00 92.38 111 PHE A O 1
ATOM 876 N N . LEU A 1 112 ? -5.366 0.896 12.206 1.00 93.31 112 LEU A N 1
ATOM 877 C CA . LEU A 1 112 ? -6.239 2.071 12.216 1.00 93.31 112 LEU A CA 1
ATOM 878 C C . LEU A 1 112 ? -7.658 1.718 11.768 1.00 93.31 112 LEU A C 1
ATOM 880 O O . LEU A 1 112 ? -8.618 2.204 12.355 1.00 93.31 112 LEU A O 1
ATOM 884 N N . PHE A 1 113 ? -7.810 0.845 10.773 1.00 94.25 113 PHE A N 1
ATOM 885 C CA . PHE A 1 113 ? -9.121 0.392 10.319 1.00 94.25 113 PHE A CA 1
ATOM 886 C C . PHE A 1 113 ? -9.853 -0.423 11.391 1.00 94.25 113 PHE A C 1
ATOM 888 O O . PHE A 1 113 ? -11.034 -0.185 11.638 1.00 94.25 113 PHE A O 1
ATOM 895 N N . ALA A 1 114 ? -9.151 -1.331 12.077 1.00 92.50 114 ALA A N 1
ATOM 896 C CA . ALA A 1 114 ? -9.707 -2.071 13.207 1.00 92.50 114 ALA A CA 1
ATOM 897 C C . ALA A 1 114 ? -10.156 -1.128 14.338 1.00 92.50 114 ALA A C 1
ATOM 899 O O . ALA A 1 114 ? -11.248 -1.296 14.878 1.00 92.50 114 ALA A O 1
ATOM 900 N N . TRP A 1 115 ? -9.358 -0.100 14.644 1.00 93.56 115 TRP A N 1
ATOM 901 C CA . TRP A 1 115 ? -9.738 0.939 15.599 1.00 93.56 115 TRP A CA 1
ATOM 902 C C . TRP A 1 115 ? -10.975 1.730 15.146 1.00 93.56 115 TRP A C 1
ATOM 904 O O . TRP A 1 115 ? -11.876 1.944 15.950 1.00 93.56 115 TRP A O 1
ATOM 914 N N . VAL A 1 116 ? -11.063 2.113 13.866 1.00 93.50 116 VAL A N 1
ATOM 915 C CA . VAL A 1 116 ? -12.234 2.820 13.310 1.00 93.50 116 VAL A CA 1
ATOM 916 C C . VAL A 1 116 ? -13.503 1.973 13.421 1.00 93.50 116 VAL A C 1
ATOM 918 O O . VAL A 1 116 ? -14.551 2.509 13.767 1.00 93.50 116 VAL A O 1
ATOM 921 N N . ILE A 1 117 ? -13.421 0.663 13.168 1.00 94.69 117 ILE A N 1
ATOM 922 C CA . ILE A 1 117 ? -14.564 -0.250 13.337 1.00 94.69 117 ILE A CA 1
ATOM 923 C C . ILE A 1 117 ? -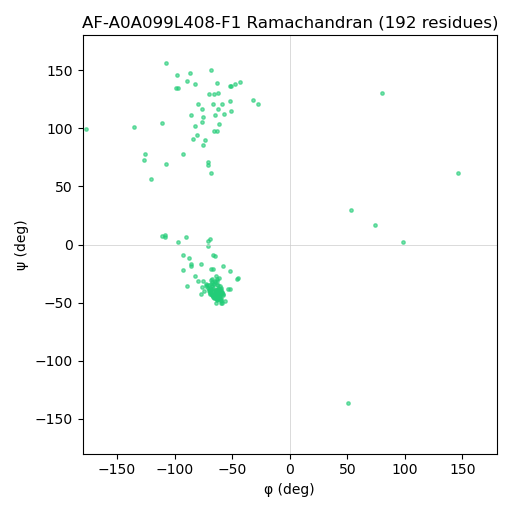15.021 -0.301 14.801 1.00 94.69 117 ILE A C 1
ATOM 925 O O . ILE A 1 117 ? -16.218 -0.353 15.061 1.00 94.69 117 ILE A O 1
ATOM 929 N N . ALA A 1 118 ? -14.082 -0.280 15.748 1.00 92.44 118 ALA A N 1
ATOM 930 C CA . ALA A 1 118 ? -14.365 -0.354 17.181 1.00 92.44 118 ALA A CA 1
ATOM 931 C C . ALA A 1 118 ? -14.563 1.020 17.851 1.00 92.44 118 ALA A C 1
ATOM 933 O O . ALA A 1 118 ? -14.652 1.089 19.076 1.00 92.44 118 ALA A O 1
ATOM 934 N N . PHE A 1 119 ? -14.604 2.116 17.083 1.00 91.00 119 PHE A N 1
ATOM 935 C CA . PHE A 1 119 ? -14.532 3.488 17.598 1.00 91.00 119 PHE A CA 1
ATOM 936 C C . PHE A 1 119 ? -15.576 3.795 18.682 1.00 91.00 119 PHE A C 1
ATOM 938 O O . PHE A 1 119 ? -15.256 4.464 19.669 1.00 91.00 119 PHE A O 1
ATOM 945 N N . ASP A 1 120 ? -16.788 3.262 18.518 1.00 90.56 120 ASP A N 1
ATOM 946 C CA . ASP A 1 120 ? -17.913 3.474 19.433 1.00 90.56 120 ASP A CA 1
ATOM 947 C C . ASP A 1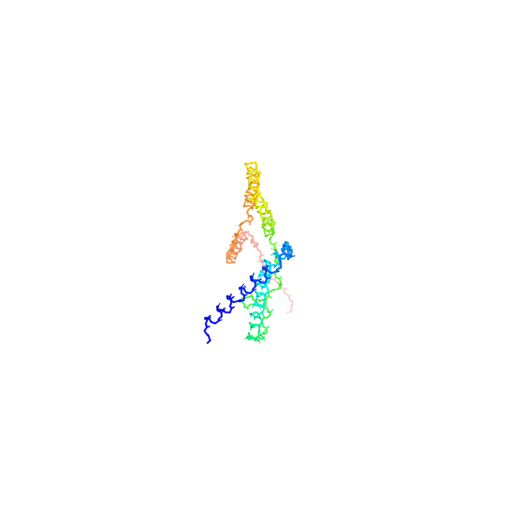 120 ? -17.644 2.925 20.847 1.00 90.56 120 ASP A C 1
ATOM 949 O O . ASP A 1 120 ? -18.117 3.504 21.826 1.00 90.56 120 ASP A O 1
ATOM 953 N N . ASP A 1 121 ? -16.831 1.871 20.972 1.00 91.31 121 ASP A N 1
ATOM 954 C CA . ASP A 1 121 ? -16.534 1.217 22.252 1.00 91.31 121 ASP A CA 1
ATOM 955 C C . ASP A 1 121 ? -15.315 1.830 22.966 1.00 91.31 121 ASP A C 1
ATOM 957 O O . ASP A 1 121 ? -15.282 1.917 24.195 1.00 91.31 121 ASP A O 1
ATOM 961 N N . VAL A 1 122 ? -14.292 2.263 22.215 1.00 89.06 122 VAL A N 1
ATOM 962 C CA . VAL A 1 122 ? -13.019 2.766 22.782 1.00 89.06 122 VAL A CA 1
ATOM 963 C C . VAL A 1 122 ? -12.977 4.282 22.998 1.00 89.06 122 VAL A C 1
ATOM 965 O O . VAL A 1 122 ? -12.169 4.769 23.801 1.00 89.06 122 VAL A O 1
ATOM 968 N N . GLY A 1 123 ? -13.818 5.049 22.299 1.00 88.44 123 GLY A N 1
ATOM 969 C CA . GLY A 1 123 ? -13.950 6.498 22.468 1.00 88.44 123 GLY A CA 1
ATOM 970 C C . GLY A 1 123 ? -12.619 7.272 22.430 1.00 88.44 123 GLY A C 1
ATOM 971 O O . GLY A 1 123 ? -11.746 7.042 21.592 1.00 88.44 123 GLY A O 1
ATOM 972 N N . ILE A 1 124 ? -12.452 8.223 23.360 1.00 91.81 124 ILE A N 1
ATOM 973 C CA . ILE A 1 124 ? -11.288 9.134 23.410 1.00 91.81 124 ILE A CA 1
ATOM 974 C C . ILE A 1 124 ? -9.984 8.395 23.748 1.00 91.81 124 ILE A C 1
ATOM 976 O O . ILE A 1 124 ? -8.921 8.787 23.269 1.00 91.81 124 ILE A O 1
ATOM 980 N N . ALA A 1 125 ? -10.045 7.324 24.546 1.00 90.19 125 ALA A N 1
ATOM 981 C CA . ALA A 1 125 ? -8.858 6.539 24.880 1.00 90.19 125 ALA A CA 1
ATOM 982 C C . ALA A 1 125 ? -8.256 5.902 23.618 1.00 90.19 125 ALA A C 1
ATOM 984 O O . ALA A 1 125 ? -7.069 6.086 23.346 1.00 90.19 125 ALA A O 1
ATOM 985 N N . GLY A 1 126 ? -9.096 5.283 22.782 1.00 90.19 126 GLY A N 1
ATOM 986 C CA . GLY A 1 126 ? -8.663 4.749 21.490 1.00 90.19 126 GLY A CA 1
ATOM 987 C C . GLY A 1 126 ? -8.156 5.835 20.534 1.00 90.19 126 GLY A C 1
ATOM 988 O O . GLY A 1 126 ? -7.192 5.618 19.806 1.00 90.19 126 GLY A O 1
ATOM 989 N N . PHE A 1 127 ? -8.741 7.038 20.565 1.00 92.12 127 PHE A N 1
ATOM 990 C CA . PHE A 1 127 ? -8.246 8.166 19.768 1.00 92.12 127 PHE A CA 1
ATOM 991 C C . PHE A 1 127 ? -6.814 8.578 20.140 1.00 92.12 127 PHE A C 1
ATOM 993 O O . PHE A 1 127 ? -6.015 8.898 19.255 1.00 92.12 127 PHE A O 1
ATOM 1000 N N . ILE A 1 128 ? -6.467 8.562 21.431 1.00 94.94 128 ILE A N 1
ATOM 1001 C CA . ILE A 1 128 ? -5.098 8.845 21.885 1.00 94.94 128 ILE A CA 1
ATOM 1002 C C . ILE A 1 128 ? -4.147 7.748 21.396 1.00 94.94 128 ILE A C 1
ATOM 1004 O O . ILE A 1 128 ? -3.086 8.070 20.860 1.00 94.94 128 ILE A O 1
ATOM 1008 N N . GLU A 1 129 ? -4.533 6.477 21.515 1.00 92.06 129 GLU A N 1
ATOM 1009 C CA . GLU A 1 129 ? -3.735 5.346 21.023 1.00 92.06 129 GLU A CA 1
ATOM 1010 C C . GLU A 1 129 ? -3.492 5.435 19.509 1.00 92.06 129 GLU A C 1
ATOM 1012 O O . GLU A 1 129 ? -2.341 5.389 19.069 1.00 92.06 129 GLU A O 1
ATOM 1017 N N . ALA A 1 130 ? -4.540 5.681 18.717 1.00 92.38 130 ALA A N 1
ATOM 1018 C CA . ALA A 1 130 ? -4.438 5.870 17.270 1.00 92.38 130 ALA A CA 1
ATOM 1019 C C . ALA A 1 130 ? -3.576 7.091 16.900 1.00 92.38 130 ALA A C 1
ATOM 1021 O O . ALA A 1 130 ? -2.775 7.035 15.966 1.00 92.38 130 ALA A O 1
ATOM 1022 N N . SER A 1 131 ? -3.682 8.187 17.656 1.00 93.56 131 SER A N 1
ATOM 1023 C CA . SER A 1 131 ? -2.866 9.388 17.437 1.00 93.56 131 SER A CA 1
ATOM 1024 C C . SER A 1 131 ? -1.381 9.139 17.708 1.00 93.56 131 SER A C 1
ATOM 1026 O O . SER A 1 131 ? -0.534 9.590 16.937 1.00 93.56 131 SER A O 1
ATOM 1028 N N . ILE A 1 132 ? -1.048 8.412 18.781 1.00 94.62 132 ILE A N 1
ATOM 1029 C CA . ILE A 1 132 ? 0.336 8.032 19.101 1.00 94.62 132 ILE A CA 1
ATOM 1030 C C . ILE A 1 132 ? 0.891 7.119 18.006 1.00 94.62 132 ILE A C 1
ATOM 1032 O O . ILE A 1 132 ? 2.016 7.327 17.550 1.00 94.62 132 ILE A O 1
ATOM 1036 N N . PHE A 1 133 ? 0.089 6.164 17.543 1.00 92.56 133 PHE A N 1
ATOM 1037 C CA . PHE A 1 133 ? 0.447 5.226 16.484 1.00 92.56 133 PHE A CA 1
ATOM 1038 C C . PHE A 1 133 ? 0.792 5.946 15.170 1.00 92.56 133 PHE A C 1
ATOM 1040 O O . PHE A 1 133 ? 1.895 5.801 14.636 1.00 92.56 133 PHE A O 1
ATOM 1047 N N . ILE A 1 134 ? -0.083 6.857 14.726 1.00 93.69 134 ILE A N 1
ATOM 1048 C CA . ILE A 1 134 ? 0.174 7.738 13.575 1.00 93.69 134 ILE A CA 1
ATOM 1049 C C . ILE A 1 134 ? 1.414 8.614 13.814 1.00 93.69 134 ILE A C 1
ATOM 1051 O O . ILE A 1 134 ? 2.209 8.835 12.898 1.00 93.69 134 ILE A O 1
ATOM 1055 N N . GLY A 1 135 ? 1.612 9.108 15.039 1.00 94.56 135 GLY A N 1
ATOM 1056 C CA . GLY A 1 135 ? 2.783 9.900 15.414 1.00 94.56 135 GLY A CA 1
ATOM 1057 C C . GLY A 1 135 ? 4.099 9.145 15.214 1.00 94.56 135 GLY A C 1
ATOM 1058 O O . GLY A 1 135 ? 5.034 9.688 14.622 1.00 94.56 135 GLY A O 1
ATOM 1059 N N . ILE A 1 136 ? 4.169 7.883 15.646 1.00 92.75 136 ILE A N 1
ATOM 1060 C CA . ILE A 1 136 ? 5.354 7.027 15.478 1.00 92.75 136 ILE A CA 1
ATOM 1061 C C . ILE A 1 136 ? 5.642 6.790 13.989 1.00 92.75 136 ILE A C 1
ATOM 1063 O O . ILE A 1 136 ? 6.787 6.961 13.556 1.00 92.75 136 ILE A O 1
ATOM 1067 N N . LEU A 1 137 ? 4.616 6.487 13.186 1.00 90.75 137 LEU A N 1
ATOM 1068 C CA . LEU A 1 137 ? 4.748 6.362 11.730 1.00 90.75 137 LEU A CA 1
ATOM 1069 C C . LEU A 1 137 ? 5.285 7.630 11.075 1.00 90.75 137 LEU A C 1
ATOM 1071 O O . 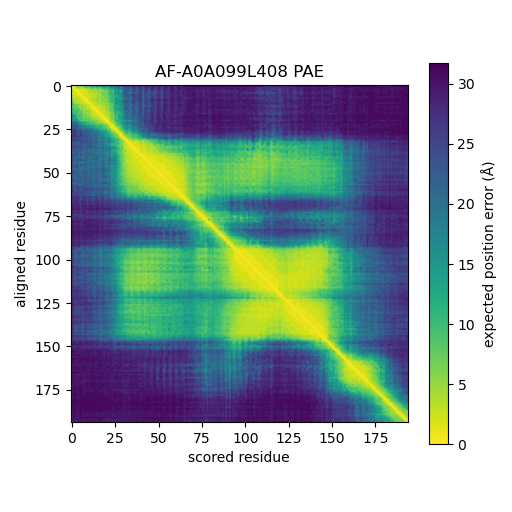LEU A 1 137 ? 6.144 7.571 10.194 1.00 90.75 137 LEU A O 1
ATOM 1075 N N . LEU A 1 138 ? 4.780 8.785 11.499 1.00 91.88 138 LEU A N 1
ATOM 1076 C CA . LEU A 1 138 ? 5.184 10.071 10.953 1.00 91.88 138 LEU A CA 1
ATOM 1077 C C . LEU A 1 138 ? 6.659 10.355 11.269 1.00 91.88 138 LEU A C 1
ATOM 1079 O O . LEU A 1 138 ? 7.400 10.798 10.390 1.00 91.88 138 LEU A O 1
ATOM 1083 N N . VAL A 1 139 ? 7.120 10.017 12.477 1.00 92.69 139 VAL A N 1
ATOM 1084 C CA . VAL A 1 139 ? 8.546 10.078 12.840 1.00 92.69 139 VAL A CA 1
ATOM 1085 C C . VAL A 1 139 ? 9.377 9.117 11.984 1.00 92.69 139 VAL A C 1
ATOM 1087 O O . VAL A 1 139 ? 10.419 9.522 11.462 1.00 92.69 139 VAL A O 1
ATOM 1090 N N . ALA A 1 140 ? 8.920 7.877 11.783 1.00 87.94 140 ALA A N 1
ATOM 1091 C CA . ALA A 1 140 ? 9.603 6.896 10.938 1.00 87.94 140 ALA A CA 1
ATOM 1092 C C . ALA A 1 140 ? 9.708 7.366 9.474 1.00 87.94 140 ALA A C 1
ATOM 1094 O O . ALA A 1 140 ? 10.779 7.284 8.866 1.00 87.94 140 ALA A O 1
ATOM 1095 N N . LEU A 1 141 ? 8.633 7.940 8.926 1.00 88.06 141 LEU A N 1
ATOM 1096 C CA . LEU A 1 141 ? 8.607 8.516 7.582 1.00 88.06 141 LEU A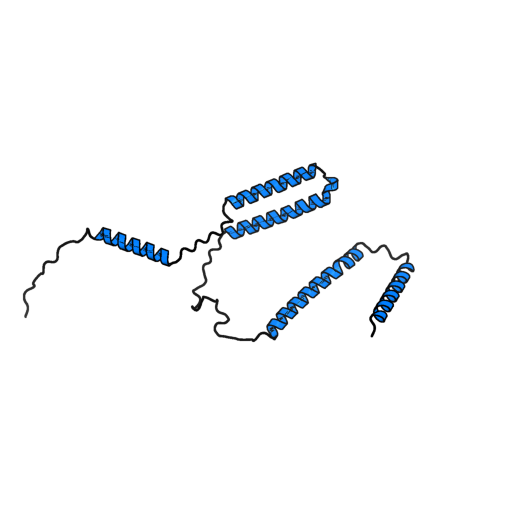 CA 1
ATOM 1097 C C . LEU A 1 141 ? 9.584 9.691 7.457 1.00 88.06 141 LEU A C 1
ATOM 1099 O O . LEU A 1 141 ? 10.372 9.745 6.510 1.00 88.06 141 LEU A O 1
ATOM 1103 N N . ILE A 1 142 ? 9.570 10.616 8.422 1.00 90.44 142 ILE A N 1
ATOM 1104 C CA . ILE A 1 142 ? 10.503 11.748 8.447 1.00 90.44 142 ILE A CA 1
ATOM 1105 C C . ILE A 1 142 ? 11.948 11.246 8.524 1.00 90.44 142 ILE A C 1
ATOM 1107 O O . ILE A 1 142 ? 12.805 11.765 7.810 1.00 90.44 142 ILE A O 1
ATOM 1111 N N . TYR A 1 143 ? 12.233 10.226 9.336 1.00 88.25 143 TYR A N 1
ATOM 1112 C CA . TYR A 1 143 ? 13.570 9.641 9.452 1.00 88.25 143 TYR A CA 1
ATOM 1113 C C . TYR A 1 143 ? 14.075 9.100 8.106 1.00 88.25 143 TYR A C 1
ATOM 1115 O O . TYR A 1 143 ? 15.156 9.486 7.649 1.00 88.25 143 TYR A O 1
ATOM 1123 N N . VAL A 1 144 ? 13.266 8.288 7.419 1.00 82.88 144 VAL A N 1
ATOM 1124 C CA . VAL A 1 144 ? 13.608 7.740 6.094 1.00 82.88 144 VAL A CA 1
ATOM 1125 C C . VAL A 1 144 ? 13.766 8.852 5.054 1.00 82.88 144 VAL A C 1
ATOM 1127 O O . VAL A 1 144 ? 14.688 8.816 4.232 1.00 82.88 144 VAL A O 1
ATOM 1130 N N . TRP A 1 145 ? 12.918 9.883 5.110 1.00 82.31 145 TRP A N 1
ATOM 1131 C CA . TRP A 1 145 ? 13.031 11.033 4.217 1.00 82.31 145 TRP A CA 1
ATOM 1132 C C . TRP A 1 145 ? 14.334 11.809 4.443 1.00 82.31 145 TRP A C 1
ATOM 1134 O O . TRP A 1 145 ? 15.008 12.185 3.479 1.00 82.31 145 TRP A O 1
ATOM 1144 N N . ARG A 1 146 ? 14.745 11.988 5.703 1.00 82.06 146 ARG A N 1
ATOM 1145 C CA . ARG A 1 146 ? 15.989 12.679 6.077 1.00 82.06 146 ARG A CA 1
ATOM 1146 C C . ARG A 1 146 ? 17.248 11.913 5.679 1.00 82.06 146 ARG A C 1
ATOM 1148 O O . ARG A 1 146 ? 18.237 12.558 5.344 1.00 82.06 146 ARG A O 1
ATOM 1155 N N . ILE A 1 147 ? 17.206 10.581 5.638 1.00 76.69 147 ILE A N 1
ATOM 1156 C CA . ILE A 1 147 ? 18.316 9.742 5.143 1.00 76.69 147 ILE A CA 1
ATOM 1157 C C . ILE A 1 147 ? 18.553 9.930 3.633 1.00 76.69 147 ILE A C 1
ATOM 1159 O O . ILE A 1 147 ? 19.564 9.487 3.095 1.00 76.69 147 ILE A O 1
ATOM 1163 N N . GLY A 1 148 ? 17.664 10.636 2.926 1.00 65.12 148 GLY A N 1
ATOM 1164 C CA . GLY A 1 148 ? 17.840 10.896 1.501 1.00 65.12 148 GLY A CA 1
ATOM 1165 C C . GLY A 1 148 ? 17.568 9.664 0.646 1.00 65.12 148 GLY A C 1
ATOM 1166 O O . GLY A 1 148 ? 17.905 9.672 -0.535 1.00 65.12 148 GLY A O 1
ATOM 1167 N N . ALA A 1 149 ? 16.900 8.641 1.199 1.00 58.12 149 ALA A N 1
ATOM 1168 C CA . ALA A 1 149 ? 16.449 7.491 0.423 1.00 58.12 149 ALA A CA 1
ATOM 1169 C C . ALA A 1 149 ? 15.644 7.954 -0.807 1.00 58.12 149 ALA A C 1
ATOM 1171 O O . ALA A 1 149 ? 15.870 7.439 -1.893 1.00 58.12 149 ALA A O 1
ATOM 1172 N N . LEU A 1 150 ? 14.826 9.014 -0.646 1.00 57.88 150 LEU A N 1
ATOM 1173 C CA . LEU A 1 150 ? 13.985 9.700 -1.654 1.00 57.88 150 LEU A CA 1
ATOM 1174 C C . LEU A 1 150 ? 14.706 10.532 -2.714 1.00 57.88 150 LEU A C 1
ATOM 1176 O O . LEU A 1 150 ? 14.039 11.135 -3.556 1.00 57.88 150 LEU A O 1
ATOM 1180 N N . GLN A 1 151 ? 16.036 10.569 -2.742 1.00 61.19 151 GLN A N 1
ATOM 1181 C CA . GLN A 1 151 ? 16.746 11.327 -3.770 1.00 61.19 151 GLN A CA 1
ATOM 1182 C C . GLN A 1 151 ? 16.917 10.535 -5.066 1.00 61.19 151 GLN A C 1
ATOM 1184 O O . GLN A 1 151 ? 17.946 9.919 -5.332 1.00 61.19 151 GLN A O 1
ATOM 1189 N N . LEU A 1 152 ? 15.939 10.700 -5.958 1.00 62.41 152 LEU A N 1
ATOM 1190 C CA . LEU A 1 152 ? 16.086 10.494 -7.402 1.00 62.41 152 LEU A CA 1
ATOM 1191 C C . LEU A 1 152 ? 17.002 11.582 -8.001 1.00 62.41 152 LEU A C 1
ATOM 1193 O O . LEU A 1 152 ? 16.578 12.395 -8.819 1.00 62.41 152 LEU A O 1
ATOM 1197 N N . LYS A 1 153 ? 18.268 11.659 -7.574 1.00 55.78 153 LYS A N 1
ATOM 1198 C CA . LYS A 1 153 ? 19.244 12.605 -8.139 1.00 55.78 153 LYS A CA 1
ATOM 1199 C C . LYS A 1 153 ? 20.269 11.871 -8.992 1.00 55.78 153 LYS A C 1
ATOM 1201 O O . LYS A 1 153 ? 21.455 11.822 -8.679 1.00 55.78 153 LYS A O 1
ATOM 1206 N N . HIS A 1 154 ? 19.816 11.352 -10.128 1.00 60.06 154 HIS A N 1
ATOM 1207 C CA . HIS A 1 154 ? 20.716 10.962 -11.209 1.00 60.06 154 HIS A CA 1
ATOM 1208 C C . HIS A 1 154 ? 21.224 12.218 -11.928 1.00 60.06 154 HIS A C 1
ATOM 1210 O O . HIS A 1 154 ? 20.673 12.655 -12.936 1.00 60.06 154 HIS A O 1
ATOM 1216 N N . LYS A 1 155 ? 22.301 12.827 -11.418 1.00 58.25 155 LYS A N 1
ATOM 1217 C CA . LYS A 1 155 ? 23.125 13.721 -12.244 1.00 58.25 155 LYS A CA 1
ATOM 1218 C C . LYS A 1 155 ? 23.920 12.841 -13.205 1.00 58.25 155 LYS A C 1
ATOM 1220 O O . LYS A 1 155 ? 25.021 12.402 -12.888 1.00 58.25 155 LYS A O 1
ATOM 1225 N N . HIS A 1 156 ? 23.358 12.569 -14.377 1.00 63.47 156 HIS A N 1
ATOM 1226 C CA . HIS A 1 156 ? 24.149 12.097 -15.506 1.00 63.47 156 HIS A CA 1
ATOM 1227 C C . HIS A 1 156 ? 25.080 13.243 -15.910 1.00 63.47 156 HIS A C 1
ATOM 1229 O O . HIS A 1 156 ? 24.652 14.179 -16.581 1.00 63.47 156 HIS A O 1
ATOM 1235 N N . LEU A 1 157 ? 26.337 13.223 -15.459 1.00 64.75 157 LEU A N 1
ATOM 1236 C CA . LEU A 1 157 ? 27.342 14.068 -16.095 1.00 64.75 157 LEU A CA 1
ATOM 1237 C C . LEU A 1 157 ? 27.543 13.527 -17.518 1.00 64.75 157 LEU A C 1
ATOM 1239 O O . LEU A 1 157 ? 27.872 12.346 -17.665 1.00 64.75 157 LEU A O 1
ATOM 1243 N N . PRO A 1 158 ? 27.320 14.336 -18.566 1.00 67.56 158 PRO A N 1
ATOM 1244 C CA . PRO A 1 158 ? 27.521 13.885 -19.932 1.00 67.56 158 PRO A CA 1
ATOM 1245 C C . PRO A 1 158 ? 29.001 13.546 -20.138 1.00 67.56 158 PRO A C 1
ATOM 1247 O O . PRO A 1 158 ? 29.880 14.281 -19.691 1.00 67.56 158 PRO A O 1
ATOM 1250 N N . ALA A 1 159 ? 29.290 12.456 -20.855 1.00 73.12 159 ALA A N 1
ATOM 1251 C CA . ALA A 1 159 ? 30.651 11.950 -21.091 1.00 73.12 159 ALA A CA 1
ATOM 1252 C C . ALA A 1 159 ? 31.639 13.010 -21.636 1.00 73.12 159 ALA A C 1
ATOM 1254 O O . ALA A 1 159 ? 32.847 12.911 -21.441 1.00 73.12 159 ALA A O 1
ATOM 1255 N N . ARG A 1 160 ? 31.129 14.074 -22.271 1.00 76.25 160 ARG A N 1
ATOM 1256 C CA . ARG A 1 160 ? 31.923 15.213 -22.760 1.00 76.25 160 ARG A CA 1
ATOM 1257 C C . ARG A 1 160 ? 32.591 16.022 -21.644 1.00 76.25 160 ARG A C 1
ATOM 1259 O O . ARG A 1 160 ? 33.684 16.538 -21.858 1.00 76.25 160 ARG A O 1
ATOM 1266 N N . GLU A 1 161 ? 31.975 16.111 -20.468 1.00 73.69 161 GLU A N 1
ATOM 1267 C CA . GLU A 1 161 ? 32.552 16.802 -19.307 1.00 73.69 161 GLU A CA 1
ATOM 1268 C C . GLU A 1 161 ? 33.764 16.026 -18.768 1.00 73.69 161 GLU A C 1
ATOM 1270 O O . GLU A 1 161 ? 34.800 16.609 -18.464 1.00 73.69 161 GLU A O 1
ATOM 1275 N N . GLN A 1 162 ? 33.664 14.691 -18.734 1.00 70.94 162 GLN A N 1
ATOM 1276 C CA . GLN A 1 162 ? 34.741 13.809 -18.274 1.00 70.94 162 GLN A CA 1
ATOM 1277 C C . GLN A 1 162 ? 35.968 13.921 -19.183 1.00 70.94 162 GLN A C 1
ATOM 1279 O O . GLN A 1 162 ? 37.080 14.107 -18.697 1.00 70.94 162 GLN A O 1
ATOM 1284 N N . LEU A 1 163 ? 35.754 13.916 -20.503 1.00 77.31 163 LEU A N 1
ATOM 1285 C CA . LEU A 1 163 ? 36.821 14.112 -21.487 1.00 77.31 163 LEU A CA 1
ATOM 1286 C C . LEU A 1 163 ? 37.488 15.484 -21.353 1.00 77.31 163 LEU A C 1
ATOM 1288 O O . LEU A 1 163 ? 38.708 15.580 -21.452 1.00 77.31 163 LEU A O 1
ATOM 1292 N N . ARG A 1 164 ? 36.710 16.543 -21.093 1.00 78.88 164 ARG A N 1
ATOM 1293 C CA . ARG A 1 164 ? 37.251 17.889 -20.853 1.00 78.88 164 ARG A CA 1
ATOM 1294 C C . ARG A 1 164 ? 38.130 17.942 -19.608 1.00 78.88 164 ARG A C 1
ATOM 1296 O O . ARG A 1 164 ? 39.185 18.563 -19.661 1.00 78.88 164 ARG A O 1
ATOM 1303 N N . ILE A 1 165 ? 37.733 17.279 -18.524 1.00 75.69 165 ILE A N 1
ATOM 1304 C CA . ILE A 1 165 ? 38.510 17.240 -17.277 1.00 75.69 165 ILE A CA 1
ATOM 1305 C C . ILE A 1 165 ? 39.794 16.423 -17.465 1.00 75.69 165 ILE A C 1
ATOM 1307 O O . ILE A 1 165 ? 40.862 16.878 -17.060 1.00 75.69 165 ILE A O 1
ATOM 1311 N N . SER A 1 166 ? 39.731 15.275 -18.145 1.00 73.38 166 SER A N 1
ATOM 1312 C CA . SER A 1 166 ? 40.923 14.476 -18.463 1.00 73.38 166 SER A CA 1
ATOM 1313 C C . SER A 1 166 ? 41.880 15.202 -19.415 1.00 73.38 166 SER A C 1
ATOM 1315 O O . SER A 1 166 ? 43.089 15.158 -19.211 1.00 73.38 166 SER A O 1
ATOM 1317 N N . ALA A 1 167 ? 41.362 15.921 -20.417 1.00 78.62 167 ALA A N 1
ATOM 1318 C CA . ALA A 1 167 ? 42.177 16.738 -21.319 1.00 78.62 167 ALA A CA 1
ATOM 1319 C C . ALA A 1 167 ? 42.798 17.953 -20.604 1.00 78.62 167 ALA A C 1
ATOM 1321 O O . ALA A 1 167 ? 43.964 18.274 -20.831 1.00 78.62 167 ALA A O 1
ATOM 1322 N N . ALA A 1 168 ? 42.055 18.602 -19.702 1.00 78.19 168 ALA A N 1
ATOM 1323 C CA . ALA A 1 168 ? 42.573 19.692 -18.877 1.00 78.19 168 ALA A CA 1
ATOM 1324 C C . ALA A 1 168 ? 43.683 19.210 -17.926 1.00 78.19 168 ALA A C 1
ATOM 1326 O O . ALA A 1 168 ? 44.692 19.892 -17.766 1.00 78.19 168 ALA A O 1
ATOM 1327 N N . GLN A 1 169 ? 43.541 18.013 -17.348 1.00 73.44 169 GLN A N 1
ATOM 1328 C CA . GLN A 1 169 ? 44.565 17.396 -16.498 1.00 73.44 169 GLN A CA 1
ATOM 1329 C C . GLN A 1 169 ? 45.799 16.944 -17.288 1.00 73.44 169 GLN A C 1
ATOM 1331 O O . GLN A 1 169 ? 46.919 17.151 -16.826 1.00 73.44 169 GLN A O 1
ATOM 1336 N N . ALA A 1 170 ? 45.619 16.387 -18.489 1.00 72.12 170 ALA A N 1
ATOM 1337 C CA . ALA A 1 170 ? 46.729 16.016 -19.366 1.00 72.12 170 ALA A CA 1
ATOM 1338 C C . ALA A 1 170 ? 47.576 17.240 -19.765 1.00 72.12 170 ALA A C 1
ATOM 1340 O O . ALA A 1 170 ? 48.803 17.184 -19.705 1.00 72.12 170 ALA A O 1
ATOM 1341 N N . ASN A 1 171 ? 46.934 18.370 -20.079 1.00 67.62 171 ASN A N 1
ATOM 1342 C CA . ASN A 1 171 ? 47.640 19.621 -20.376 1.00 67.62 171 ASN A CA 1
ATOM 1343 C C . ASN A 1 171 ? 48.299 20.250 -19.135 1.00 67.62 171 ASN A C 1
ATOM 1345 O O . ASN A 1 171 ? 49.389 20.806 -19.246 1.00 67.62 171 ASN A O 1
ATOM 1349 N N . ALA A 1 172 ? 47.692 20.134 -17.948 1.00 65.75 172 ALA A N 1
ATOM 1350 C CA . ALA A 1 172 ? 48.301 20.608 -16.701 1.00 65.75 172 ALA A CA 1
ATOM 1351 C C . ALA A 1 172 ? 49.536 19.778 -16.288 1.00 65.75 172 ALA A C 1
ATOM 1353 O O . ALA A 1 172 ? 50.496 20.329 -15.754 1.00 65.75 172 ALA A O 1
ATOM 1354 N N . GLY A 1 173 ? 49.538 18.468 -16.565 1.00 59.25 173 GLY A N 1
ATOM 1355 C CA . GLY A 1 173 ? 50.694 17.591 -16.340 1.00 59.25 173 GLY A CA 1
ATOM 1356 C C . GLY A 1 173 ? 51.835 17.819 -17.336 1.00 59.25 173 GLY A C 1
ATOM 1357 O O . GLY A 1 173 ? 52.999 17.738 -16.956 1.00 59.25 173 GLY A O 1
ATOM 1358 N N . ALA A 1 174 ? 51.517 18.165 -18.588 1.00 59.22 174 ALA A N 1
ATOM 1359 C CA . ALA A 1 174 ? 52.519 18.522 -19.591 1.00 59.22 174 ALA A CA 1
ATOM 1360 C C . ALA A 1 174 ? 53.274 19.808 -19.213 1.00 59.22 174 ALA A C 1
ATOM 1362 O O . ALA A 1 174 ? 54.498 19.836 -19.280 1.00 59.22 174 ALA A O 1
ATOM 1363 N N . HIS A 1 175 ? 52.568 20.825 -18.708 1.00 55.25 175 HIS A N 1
ATOM 1364 C CA . HIS A 1 175 ? 53.186 22.097 -18.317 1.00 55.25 175 HIS A CA 1
ATOM 1365 C C . HIS A 1 175 ? 54.137 21.985 -17.109 1.00 55.25 175 HIS A C 1
ATOM 1367 O O . HIS A 1 175 ? 55.012 22.825 -16.934 1.00 55.25 175 HIS A O 1
ATOM 1373 N N . ASN A 1 176 ? 54.001 20.940 -16.282 1.00 55.53 176 ASN A N 1
ATOM 1374 C CA . ASN A 1 176 ? 54.886 20.703 -15.135 1.00 55.53 176 ASN A CA 1
ATOM 1375 C C . ASN A 1 176 ? 56.168 19.925 -15.513 1.00 55.53 176 ASN A C 1
ATOM 1377 O O . ASN A 1 176 ? 57.141 19.934 -14.763 1.00 55.53 176 ASN A O 1
ATOM 1381 N N . ASN A 1 177 ? 56.189 19.271 -16.681 1.00 55.09 177 ASN A N 1
ATOM 1382 C CA . ASN A 1 177 ? 57.322 18.464 -17.152 1.00 55.09 177 ASN A CA 1
ATOM 1383 C C . ASN A 1 177 ? 58.317 19.249 -18.029 1.00 55.09 177 ASN A C 1
ATOM 1385 O O . ASN A 1 177 ? 59.421 18.764 -18.280 1.00 55.09 177 ASN A O 1
ATOM 1389 N N . ASP A 1 178 ? 57.989 20.481 -18.429 1.00 52.84 178 ASP A N 1
ATOM 1390 C CA . ASP A 1 178 ? 58.868 21.348 -19.233 1.00 52.84 178 ASP A CA 1
ATOM 1391 C C . ASP A 1 178 ? 60.088 21.891 -18.452 1.00 52.84 178 ASP A C 1
ATOM 1393 O O . ASP A 1 178 ? 60.956 22.561 -19.013 1.00 52.84 178 ASP A O 1
ATOM 1397 N N . HIS A 1 179 ? 60.217 21.569 -17.159 1.00 53.09 179 HIS A N 1
ATOM 1398 C CA . HIS A 1 179 ? 61.394 21.903 -16.348 1.00 53.09 179 HIS A CA 1
ATOM 1399 C C . H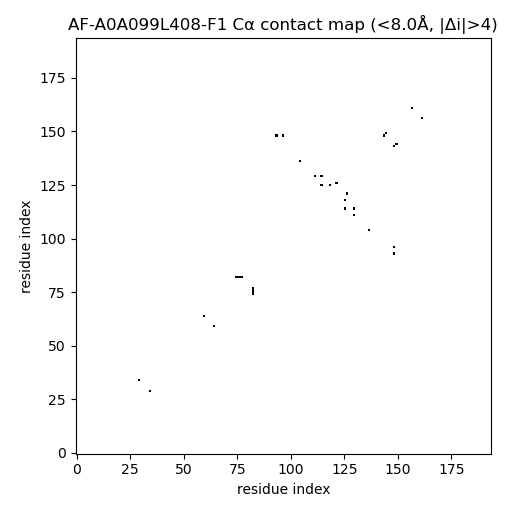IS A 1 179 ? 62.427 20.770 -16.216 1.00 53.09 179 HIS A C 1
ATOM 1401 O O . HIS A 1 179 ? 63.456 20.965 -15.568 1.00 53.09 179 HIS A O 1
ATOM 1407 N N . GLN A 1 180 ? 62.227 19.612 -16.859 1.00 49.34 180 GLN A N 1
ATOM 1408 C CA . GLN A 1 180 ? 63.181 18.492 -16.827 1.00 49.34 180 GLN A CA 1
ATOM 1409 C C . GLN A 1 180 ? 63.571 18.023 -18.231 1.00 49.34 180 GLN A C 1
ATOM 1411 O O . GLN A 1 180 ? 63.211 16.944 -18.691 1.00 49.34 180 GLN A O 1
ATOM 1416 N N . GLN A 1 181 ? 64.386 18.836 -18.906 1.00 51.25 181 GLN A N 1
ATOM 1417 C CA . GLN A 1 181 ? 65.025 18.474 -20.170 1.00 51.25 181 GLN A CA 1
ATOM 1418 C C . GLN A 1 181 ? 66.543 18.313 -19.953 1.00 51.25 181 GLN A C 1
ATOM 1420 O O . GLN A 1 181 ? 67.245 19.316 -19.805 1.00 51.25 181 GLN A O 1
ATOM 1425 N N . PRO A 1 182 ? 67.102 17.085 -19.906 1.00 46.47 182 PRO A N 1
ATOM 1426 C CA . PRO A 1 182 ? 68.547 16.907 -19.872 1.00 46.47 182 PRO A CA 1
ATOM 1427 C C . PRO A 1 182 ? 69.128 17.155 -21.270 1.00 46.47 182 PRO A C 1
ATOM 1429 O O . PRO A 1 182 ? 69.027 16.344 -22.189 1.00 46.47 182 PRO A O 1
ATOM 1432 N N . ARG A 1 183 ? 69.763 18.316 -21.414 1.00 52.69 183 ARG A N 1
ATOM 1433 C CA . ARG A 1 183 ? 70.682 18.670 -22.498 1.00 52.69 1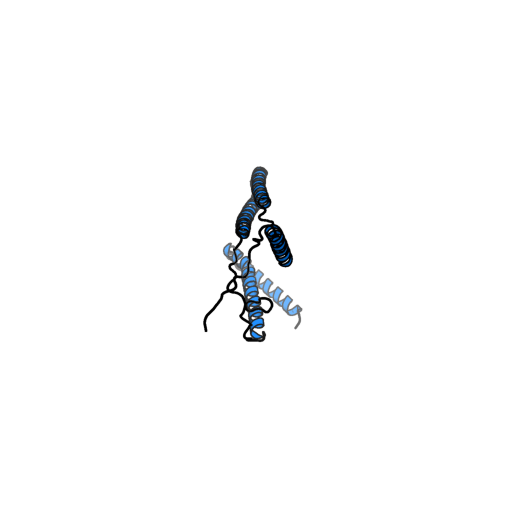83 ARG A CA 1
ATOM 1434 C C . ARG A 1 183 ? 71.874 17.708 -22.455 1.00 52.69 183 ARG A C 1
ATOM 1436 O O . ARG A 1 183 ? 72.699 17.877 -21.572 1.00 52.69 183 ARG A O 1
ATOM 1443 N N . ASN A 1 184 ? 71.951 16.712 -23.347 1.00 47.94 184 ASN A N 1
ATOM 1444 C CA . ASN A 1 184 ? 73.208 16.077 -23.790 1.00 47.94 184 ASN A CA 1
ATOM 1445 C C . ASN A 1 184 ? 72.968 15.016 -24.878 1.00 47.94 184 ASN A C 1
ATOM 1447 O O . ASN A 1 184 ? 72.669 13.862 -24.585 1.00 47.94 184 ASN A O 1
ATOM 1451 N N . GLN A 1 185 ? 73.189 15.392 -26.138 1.00 47.91 185 GLN A N 1
ATOM 1452 C CA . GLN A 1 185 ? 73.608 14.460 -27.187 1.00 47.91 185 GLN A CA 1
ATOM 1453 C C . GLN A 1 185 ? 74.744 15.124 -27.971 1.00 47.91 185 GLN A C 1
ATOM 1455 O O . GLN A 1 185 ? 74.523 16.023 -28.779 1.00 47.91 185 GLN A O 1
ATOM 1460 N N . GLN A 1 186 ? 75.976 14.715 -27.668 1.00 53.16 186 GLN A N 1
ATOM 1461 C CA . GLN A 1 186 ? 77.157 14.982 -28.488 1.00 53.16 186 GLN A CA 1
ATOM 1462 C C . GLN A 1 186 ? 77.310 13.845 -29.513 1.00 53.16 186 GLN A C 1
ATOM 1464 O O . GLN A 1 186 ? 77.100 12.687 -29.144 1.00 53.16 186 GLN A O 1
ATOM 1469 N N . PRO A 1 187 ? 77.696 14.122 -30.771 1.00 50.72 187 PRO A N 1
ATOM 1470 C CA . PRO A 1 187 ? 77.871 13.082 -31.776 1.00 50.72 187 PRO A CA 1
ATOM 1471 C C . PRO A 1 187 ? 79.222 12.383 -31.577 1.00 50.72 187 PRO A C 1
ATOM 1473 O O . PRO A 1 187 ? 80.269 13.024 -31.654 1.00 50.72 187 PRO A O 1
ATOM 1476 N N . GLN A 1 188 ? 79.215 11.066 -31.352 1.00 52.94 188 GLN A N 1
ATOM 1477 C CA . GLN A 1 188 ? 80.426 10.253 -31.454 1.00 52.94 188 GLN A CA 1
ATOM 1478 C C . GLN A 1 188 ? 80.627 9.817 -32.906 1.00 52.94 188 GLN A C 1
ATOM 1480 O O . GLN A 1 188 ? 79.870 9.017 -33.453 1.00 52.94 188 GLN A O 1
ATOM 1485 N N . THR A 1 189 ? 81.669 10.358 -33.529 1.00 58.84 189 THR A N 1
ATOM 1486 C CA . THR A 1 189 ? 82.217 9.881 -34.796 1.00 58.84 189 THR A CA 1
ATOM 1487 C C . THR A 1 189 ? 83.028 8.616 -34.527 1.00 58.84 189 THR A C 1
ATOM 1489 O O . THR A 1 189 ? 84.036 8.694 -33.821 1.00 58.84 189 THR A O 1
ATOM 1492 N N . ASN A 1 190 ? 82.629 7.467 -35.078 1.00 52.03 190 ASN A N 1
ATOM 1493 C CA . ASN A 1 190 ? 83.456 6.262 -35.034 1.00 52.03 190 ASN A CA 1
ATOM 1494 C C . ASN A 1 190 ? 84.218 6.072 -36.353 1.00 52.03 190 ASN A C 1
ATOM 1496 O O . ASN A 1 190 ? 83.676 6.239 -37.445 1.00 52.03 190 ASN A O 1
ATOM 1500 N N . LYS A 1 191 ? 85.501 5.757 -36.201 1.00 49.69 191 LYS A N 1
ATOM 1501 C CA . LYS A 1 191 ? 86.523 5.559 -37.224 1.00 49.69 191 LYS A CA 1
ATOM 1502 C C . LYS A 1 191 ? 86.677 4.053 -37.486 1.00 49.69 191 LYS A C 1
ATOM 1504 O O . LYS A 1 191 ? 86.701 3.280 -36.539 1.00 49.69 191 LYS A O 1
ATOM 1509 N N . ALA A 1 192 ? 86.969 3.735 -38.749 1.00 47.09 192 ALA A N 1
ATOM 1510 C CA . ALA A 1 192 ? 87.723 2.579 -39.255 1.00 47.09 192 ALA A CA 1
ATOM 1511 C C . ALA A 1 192 ? 87.031 1.206 -39.392 1.00 47.09 192 ALA A C 1
ATOM 1513 O O . ALA A 1 192 ? 86.507 0.650 -38.433 1.00 47.09 192 ALA A O 1
ATOM 1514 N N . GLY A 1 193 ? 87.201 0.615 -40.588 1.00 49.34 193 GLY A N 1
ATOM 1515 C CA . GLY A 1 193 ? 87.302 -0.838 -40.752 1.00 49.34 193 GLY A CA 1
ATOM 1516 C C . GLY A 1 193 ? 86.722 -1.447 -42.034 1.00 49.34 193 GLY A C 1
ATOM 1517 O O . GLY A 1 193 ? 85.801 -2.243 -41.907 1.00 49.34 193 GLY A O 1
ATOM 1518 N N . HIS A 1 194 ? 87.238 -1.080 -43.220 1.00 36.97 194 HIS A N 1
ATOM 1519 C CA . HIS A 1 194 ? 87.654 -1.948 -44.351 1.00 36.97 194 HIS A CA 1
ATOM 1520 C C . HIS A 1 194 ? 87.652 -1.208 -45.692 1.00 36.97 194 HIS A C 1
ATOM 1522 O O . HIS A 1 194 ? 86.695 -0.448 -45.953 1.00 36.97 194 HIS A O 1
#

Sequence (194 aa):
MSFWQAVSSAKSVASVELAATAVNPLAGEPSNTQQLIEQLWPIAVYFVLLMVLLAIMLGLSYALGPKTRRRHTHTPYESGIVAADAPKSRFTNHFFLYAIFFVIFDLETIFLFAWVIAFDDVGIAGFIEASIFIGILLVALIYVWRIGALQLKHKHLPAREQLRISAAQANAGAHNNDHQQPRNQQPQTNKAGH

Secondary structure (DSSP, 8-state):
--HHHHHHHHHHHHHHHHHHHHT-TTS----HHHHHHHHHHHHHHHHHHHHHHHHHHHHHHHHHS-----TTTTS---TTSPPPS-------THHHHHHHHHHHHHHHHHHHHHHHHTHHHHHHHHHHHHHHHHHHHHHHHHHHHHTTTT--------HHHHHHHHHHHHHHHHHHHTT---------PPP---

pLDDT: mean 75.1, std 15.95, range [36.97, 97.81]

Nearest PDB structures (foldseek):
  6q8o-assembly1_A  TM=8.455E-01  e=5.894E-04  Thermus thermophilus HB8
  6zjy-assembly1_A  TM=8.248E-01  e=1.687E-03  Thermus thermophilus
  8gzu-assembly1_n3  TM=5.808E-01  e=2.854E-03  Tetrahymena thermophila SB210

Foldseek 3Di:
DDPVVVVVVVVVVVVVVVVVVVVCPPPPDCPVVNVVCVVCVVVVVVVVVVVVVVCCVVVVCVVVPPPDPDPCPPFDDDPPDHDDPDPPDPPDCLVVLVVVLVVVVVVLVVVVVVCVVCCVPCPVVSVVVNVVSVVVNVVVVVVSVVVVSVDPDPPPPDVVVVVVVVVVVVVVVVVVCPVDDDDDDDDDDDDDDD

Solvent-accessible surface area (backbone atoms only — not comparable to full-atom values): 12142 Å² total; per-residue (Å²): 137,61,72,68,60,56,54,53,49,52,55,51,52,54,53,52,51,56,52,55,60,67,73,44,92,76,66,67,76,76,52,72,66,55,57,50,47,66,64,46,47,62,57,53,52,49,53,52,51,50,52,51,50,51,49,48,53,54,48,48,50,61,70,72,43,82,88,76,86,52,98,63,74,87,54,74,89,48,94,89,49,81,66,71,79,79,79,84,74,75,80,65,70,55,64,55,58,51,53,54,49,49,52,53,54,55,58,48,50,56,52,52,48,53,47,62,74,44,38,89,81,45,48,70,64,46,50,51,53,52,49,52,53,53,47,53,50,51,52,53,50,51,51,49,53,71,72,45,64,77,61,87,71,83,77,76,74,58,71,68,58,57,51,50,52,54,51,53,49,52,54,56,55,53,68,67,51,76,80,72,74,87,88,79,85,79,88,82,86,86,81,88,90,133

Mean predicted aligned error: 18.53 Å

Radius of gyration: 39.15 Å; Cα contacts (8 Å, |Δi|>4): 17; chains: 1; bounding box: 133×47×69 Å